Protein AF-A0A8J6B3D9-F1 (afdb_monomer)

Mean predicted aligned error: 9.99 Å

Secondary structure (DSSP, 8-state):
--HHHHHHHHHHS-----SEEEEETTEEEEEETTEEEEEEE-SSSTT--SS-SEEEEEE---TB-HHHHHHHHHS-TTTGGGG-SEEEEETTEEEEEETTEEEE-GGGHHHH----GGGTTS-EEPP--TT---SEEEE-TTS-EEEEETTEEEEEE--TTSTT-BSS---EEEEEE-SS--SEEEE-SSEEEEEETTEEEEEEE--HHHHHHTSSTT--TT-EEEEEEE---SS-EEEEEEESEEEEEESSEEEEEETTEEEEEE----B-----BTTBEEEEETTEEEEEEEEETTEEEEEEEPPPS---PPEEEEEPPPPP-

Structure (mmCIF, N/CA/C/O backbone):
data_AF-A0A8J6B3D9-F1
#
_entry.id   AF-A0A8J6B3D9-F1
#
loop_
_atom_site.group_PDB
_atom_site.id
_atom_site.type_symbol
_atom_site.label_atom_id
_atom_site.label_alt_id
_atom_site.label_comp_id
_atom_site.label_asym_id
_atom_site.label_entity_id
_atom_site.label_seq_id
_atom_site.pdbx_PDB_ins_code
_atom_site.Cartn_x
_atom_site.Cartn_y
_atom_site.Cartn_z
_atom_site.occupancy
_atom_site.B_iso_or_equiv
_atom_site.auth_seq_id
_atom_site.auth_comp_id
_atom_site.auth_asym_id
_atom_site.auth_atom_id
_atom_site.pdbx_PDB_model_num
ATOM 1 N N . MET A 1 1 ? 7.764 27.901 -1.340 1.00 32.97 1 MET A N 1
ATOM 2 C CA . MET A 1 1 ? 8.319 28.504 -2.576 1.00 32.97 1 MET A CA 1
ATOM 3 C C . MET A 1 1 ? 8.620 27.419 -3.630 1.00 32.97 1 MET A C 1
ATOM 5 O O . MET A 1 1 ? 9.622 27.518 -4.316 1.00 32.97 1 MET A O 1
ATOM 9 N N . LEU A 1 2 ? 7.773 26.380 -3.748 1.00 37.41 2 LEU A N 1
ATOM 10 C CA . LEU A 1 2 ? 7.982 25.201 -4.620 1.00 37.41 2 LEU A CA 1
ATOM 11 C C . LEU A 1 2 ? 6.819 24.960 -5.611 1.00 37.41 2 LEU A C 1
ATOM 13 O O . LEU A 1 2 ? 6.843 23.996 -6.364 1.00 37.41 2 LEU A O 1
ATOM 17 N N . ASP A 1 3 ? 5.804 25.826 -5.623 1.00 45.41 3 ASP A N 1
ATOM 18 C CA . ASP A 1 3 ? 4.505 25.524 -6.246 1.00 45.41 3 ASP A CA 1
ATOM 19 C C . ASP A 1 3 ? 4.406 25.991 -7.716 1.00 45.41 3 ASP A C 1
ATOM 21 O O . ASP A 1 3 ? 3.855 25.322 -8.589 1.00 45.41 3 ASP A O 1
ATOM 25 N N . THR A 1 4 ? 5.039 27.120 -8.053 1.00 39.62 4 THR A N 1
ATOM 26 C CA . THR A 1 4 ? 4.962 27.694 -9.408 1.00 39.62 4 THR A CA 1
ATOM 27 C C . THR A 1 4 ? 5.812 26.953 -10.443 1.00 39.62 4 THR A C 1
ATOM 29 O O . THR A 1 4 ? 5.443 26.917 -11.617 1.00 39.62 4 THR A O 1
ATOM 32 N N . ASP A 1 5 ? 6.918 26.329 -10.029 1.00 47.47 5 ASP A N 1
ATOM 33 C CA . ASP A 1 5 ? 7.797 25.588 -10.945 1.00 47.47 5 ASP A CA 1
ATOM 34 C C . ASP A 1 5 ? 7.251 24.190 -11.277 1.00 47.47 5 ASP A C 1
ATOM 36 O O . ASP A 1 5 ? 7.417 23.719 -12.404 1.00 47.47 5 ASP A O 1
ATOM 40 N N . TYR A 1 6 ? 6.505 23.566 -10.358 1.00 46.16 6 TYR A N 1
ATOM 41 C CA . TYR A 1 6 ? 5.870 22.260 -10.566 1.00 46.16 6 TYR A CA 1
ATOM 42 C C . TYR A 1 6 ? 4.775 22.316 -11.646 1.00 46.16 6 TYR A C 1
ATOM 44 O O . TYR A 1 6 ? 4.785 21.539 -12.607 1.00 46.16 6 TYR A O 1
ATOM 52 N N . HIS A 1 7 ? 3.883 23.311 -11.572 1.00 44.78 7 HIS A N 1
ATOM 53 C CA . HIS A 1 7 ? 2.878 23.551 -12.612 1.00 44.78 7 HIS A CA 1
ATOM 54 C C . HIS A 1 7 ? 3.500 23.976 -13.955 1.00 44.78 7 HIS A C 1
ATOM 56 O O . HIS A 1 7 ? 3.022 23.582 -15.026 1.00 44.78 7 HIS A O 1
ATOM 62 N N . ALA A 1 8 ? 4.597 24.739 -13.932 1.00 46.28 8 ALA A N 1
ATOM 63 C CA . ALA A 1 8 ? 5.304 25.131 -15.148 1.00 46.28 8 ALA A CA 1
ATOM 64 C C . ALA A 1 8 ? 5.990 23.939 -15.846 1.00 46.28 8 ALA A C 1
ATOM 66 O O . ALA A 1 8 ? 5.981 23.882 -17.080 1.00 46.28 8 ALA A O 1
ATOM 67 N N . ALA A 1 9 ? 6.527 22.971 -15.095 1.00 50.12 9 ALA A N 1
A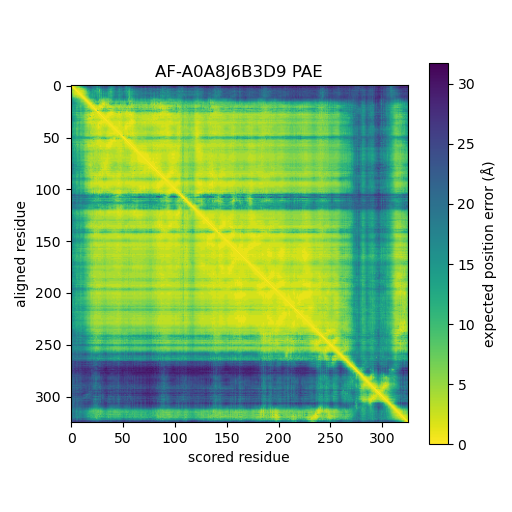TOM 68 C CA . ALA A 1 9 ? 7.141 21.757 -15.640 1.00 50.12 9 ALA A CA 1
ATOM 69 C C . ALA A 1 9 ? 6.126 20.880 -16.399 1.00 50.12 9 ALA A C 1
ATOM 71 O O . ALA A 1 9 ? 6.393 20.467 -17.531 1.00 50.12 9 ALA A O 1
ATOM 72 N N . LEU A 1 10 ? 4.921 20.697 -15.843 1.00 45.78 10 LEU A N 1
ATOM 73 C CA . LEU A 1 10 ? 3.815 19.990 -16.510 1.00 45.78 10 LEU A CA 1
ATOM 74 C C . LEU A 1 10 ? 3.375 20.672 -17.815 1.00 45.78 10 LEU A C 1
ATOM 76 O O . LEU A 1 10 ? 2.979 20.001 -18.766 1.00 45.78 10 LEU A O 1
ATOM 80 N N . THR A 1 11 ? 3.466 22.002 -17.878 1.00 47.28 11 THR A N 1
ATOM 81 C CA . THR A 1 11 ? 2.988 22.785 -19.029 1.00 47.28 11 THR A CA 1
ATOM 82 C C . THR A 1 11 ? 4.037 22.901 -20.149 1.00 47.28 11 THR A C 1
ATOM 84 O O . THR A 1 11 ? 3.683 23.071 -21.317 1.00 47.28 11 THR A O 1
ATOM 87 N N . ARG A 1 12 ? 5.338 22.818 -19.828 1.00 47.97 12 ARG A N 1
ATOM 88 C CA . ARG A 1 12 ? 6.439 22.994 -20.800 1.00 47.97 12 ARG A CA 1
ATOM 89 C C . ARG A 1 12 ? 6.871 21.702 -21.490 1.00 47.97 12 ARG A C 1
ATOM 91 O O . ARG A 1 12 ? 7.327 21.756 -22.634 1.00 47.97 12 ARG A O 1
ATOM 98 N N . ALA A 1 13 ? 6.711 20.549 -20.848 1.00 52.59 13 ALA A N 1
ATOM 99 C CA . ALA A 1 13 ? 6.989 19.275 -21.491 1.00 52.59 13 ALA A CA 1
ATOM 100 C C . ALA A 1 13 ? 5.836 18.912 -22.439 1.00 52.59 13 ALA A C 1
ATOM 102 O O . ALA A 1 13 ? 4.704 18.702 -22.011 1.00 52.59 13 ALA A O 1
ATOM 103 N N . ARG A 1 14 ? 6.113 18.799 -23.746 1.00 59.47 14 ARG A N 1
ATOM 104 C CA . ARG A 1 14 ? 5.198 18.159 -24.711 1.00 59.47 14 ARG A CA 1
ATOM 105 C C . ARG A 1 14 ? 5.121 16.659 -24.413 1.00 59.47 14 ARG A C 1
ATOM 107 O O . ARG A 1 14 ? 5.679 15.844 -25.147 1.00 59.47 14 ARG A O 1
ATOM 114 N N . MET A 1 15 ? 4.472 16.302 -23.313 1.00 57.47 15 MET A N 1
ATOM 115 C CA . MET A 1 15 ? 4.265 14.917 -22.927 1.00 57.47 15 MET A CA 1
ATOM 116 C C . MET A 1 15 ? 3.398 14.213 -23.977 1.00 57.47 15 MET A C 1
ATOM 118 O O . MET A 1 15 ? 2.458 14.810 -24.519 1.00 57.47 15 MET A O 1
ATOM 122 N N . PRO A 1 16 ? 3.668 12.931 -24.272 1.00 61.81 16 PRO A N 1
ATOM 123 C CA . PRO A 1 16 ? 2.676 12.092 -24.921 1.00 61.81 16 PRO A CA 1
ATOM 124 C C . PRO A 1 16 ? 1.394 12.109 -24.085 1.00 61.81 16 PRO A C 1
ATOM 126 O O . PRO A 1 16 ? 1.454 12.135 -22.859 1.00 61.81 16 PRO A O 1
ATOM 129 N N . ARG A 1 17 ? 0.230 12.068 -24.738 1.00 74.69 17 ARG A N 1
ATOM 130 C CA . ARG A 1 17 ? -1.059 11.989 -24.043 1.00 74.69 17 ARG A CA 1
ATOM 131 C C . ARG A 1 17 ? -1.049 10.783 -23.090 1.00 74.69 17 ARG A C 1
ATOM 133 O O . ARG A 1 17 ? -0.954 9.645 -23.558 1.00 74.69 17 ARG A O 1
ATOM 140 N N . ALA A 1 18 ? -1.083 11.051 -21.786 1.00 68.75 18 ALA A N 1
ATOM 141 C CA . ALA A 1 18 ? -1.095 10.023 -20.753 1.00 68.75 18 ALA A CA 1
ATOM 142 C C . ALA A 1 18 ? -2.435 9.280 -20.758 1.00 68.75 18 ALA A C 1
ATOM 144 O O . ALA A 1 18 ? -3.484 9.873 -21.018 1.00 68.75 18 ALA A O 1
ATOM 145 N N . LEU A 1 19 ? -2.366 7.975 -20.516 1.00 73.00 19 LEU A N 1
ATOM 146 C CA . LEU A 1 19 ? -3.516 7.118 -20.250 1.00 73.00 19 LEU A CA 1
ATOM 147 C C . LEU A 1 19 ? -3.867 7.198 -18.762 1.00 73.00 19 LEU A C 1
ATOM 149 O O . LEU A 1 19 ? -5.022 7.415 -18.421 1.00 73.00 19 LEU A O 1
ATOM 153 N N . GLU A 1 20 ? -2.847 7.084 -17.911 1.00 78.06 20 GLU A N 1
ATOM 154 C CA . GLU A 1 20 ? -2.930 7.084 -16.447 1.00 78.06 20 GLU A CA 1
ATOM 155 C C . GLU A 1 20 ? -1.739 7.874 -15.887 1.00 78.06 20 GLU A C 1
ATOM 157 O O . GLU A 1 20 ? -0.662 7.892 -16.498 1.00 78.06 20 GLU A O 1
ATOM 162 N N . VAL A 1 21 ? -1.934 8.538 -14.746 1.00 71.31 21 VAL A N 1
ATOM 163 C CA . VAL A 1 21 ? -0.887 9.263 -14.014 1.00 71.31 21 VAL A CA 1
ATOM 164 C C . VAL A 1 21 ? -0.972 8.870 -12.547 1.00 71.31 21 VAL A C 1
ATOM 166 O O . VAL A 1 21 ? -2.040 8.952 -11.948 1.00 71.31 21 VAL A O 1
ATOM 169 N N . TYR A 1 22 ? 0.165 8.477 -11.991 1.00 79.81 22 TYR A N 1
ATOM 170 C CA . TYR A 1 22 ? 0.348 8.097 -10.599 1.00 79.81 22 TYR A CA 1
ATOM 171 C C . TYR A 1 22 ? 1.211 9.152 -9.930 1.00 79.81 22 TYR A C 1
ATOM 173 O O . TYR A 1 22 ? 2.191 9.599 -10.530 1.00 79.81 22 TYR A O 1
ATOM 181 N N . SER A 1 23 ? 0.855 9.555 -8.715 1.00 74.94 23 SER A N 1
ATOM 182 C CA . SER A 1 23 ? 1.560 10.595 -7.971 1.00 74.94 23 SER A CA 1
ATOM 183 C C . SER A 1 23 ? 1.775 10.169 -6.534 1.00 74.94 23 SER A C 1
ATOM 185 O O . SER A 1 23 ? 0.825 9.762 -5.875 1.00 74.94 23 SER A O 1
ATOM 187 N N . ALA A 1 24 ? 2.985 10.370 -6.042 1.00 76.12 24 ALA A N 1
ATOM 188 C CA . ALA A 1 24 ? 3.327 10.251 -4.641 1.00 76.12 24 ALA A CA 1
ATOM 189 C C . ALA A 1 24 ? 4.344 11.344 -4.360 1.00 76.12 24 ALA A C 1
ATOM 191 O O . ALA A 1 24 ? 5.377 11.431 -5.029 1.00 76.12 24 ALA A O 1
ATOM 192 N N . TRP A 1 25 ? 4.030 12.222 -3.409 1.00 77.12 25 TRP A N 1
ATOM 193 C CA . TRP A 1 25 ? 4.879 13.373 -3.112 1.00 77.12 25 TRP A CA 1
ATOM 194 C C . TRP A 1 25 ? 5.174 14.211 -4.376 1.00 77.12 25 TRP A C 1
ATOM 196 O O . TRP A 1 25 ? 4.268 14.554 -5.135 1.00 77.12 25 TRP A O 1
ATOM 206 N N . PHE A 1 26 ? 6.437 14.568 -4.604 1.00 79.25 26 PHE A N 1
ATOM 207 C CA . PHE A 1 26 ? 6.892 15.362 -5.738 1.00 79.25 26 PHE A CA 1
ATOM 208 C C . PHE A 1 26 ? 7.220 14.499 -6.956 1.00 79.25 26 PHE A C 1
ATOM 210 O O . PHE A 1 26 ? 7.890 14.997 -7.855 1.00 79.25 26 PHE A O 1
ATOM 217 N N . THR A 1 27 ? 6.784 13.239 -6.984 1.00 84.19 27 THR A N 1
ATOM 218 C CA . THR A 1 27 ? 7.130 12.240 -7.997 1.00 84.19 27 THR A CA 1
ATOM 219 C C . THR A 1 27 ? 5.884 11.813 -8.754 1.00 84.19 27 THR A C 1
ATOM 221 O O . THR A 1 27 ? 4.805 11.646 -8.182 1.00 84.19 27 THR A O 1
ATOM 224 N N . LEU A 1 28 ? 6.025 11.667 -10.066 1.00 85.81 28 LEU A N 1
ATOM 225 C CA . LEU A 1 28 ? 4.941 11.327 -10.972 1.00 85.81 28 LEU A CA 1
ATOM 226 C C . LEU A 1 28 ? 5.396 10.249 -11.953 1.00 85.81 28 LEU A C 1
ATOM 228 O O . LEU A 1 28 ? 6.494 10.330 -12.506 1.00 85.81 28 LEU A O 1
ATOM 232 N N . ILE A 1 29 ? 4.523 9.275 -12.213 1.00 87.31 29 ILE A N 1
ATOM 233 C CA . ILE A 1 29 ? 4.685 8.300 -13.292 1.00 87.31 29 ILE A CA 1
ATOM 234 C C . ILE A 1 29 ? 3.466 8.367 -14.207 1.00 87.31 29 ILE A C 1
ATOM 236 O O . ILE A 1 29 ? 2.333 8.182 -13.775 1.00 87.31 29 ILE A O 1
ATOM 240 N N . ALA A 1 30 ? 3.689 8.600 -15.496 1.00 86.00 30 ALA A N 1
ATOM 241 C CA . ALA A 1 30 ? 2.665 8.538 -16.525 1.00 86.00 30 ALA A CA 1
ATOM 242 C C . ALA A 1 30 ? 2.806 7.264 -17.344 1.00 86.00 30 ALA A C 1
ATOM 244 O O . ALA A 1 30 ? 3.857 6.973 -17.928 1.00 86.00 30 ALA A O 1
ATOM 245 N N . ARG A 1 31 ? 1.685 6.567 -17.498 1.00 87.88 31 ARG A N 1
ATOM 246 C CA . ARG A 1 31 ? 1.540 5.494 -18.468 1.00 87.88 31 ARG A CA 1
ATOM 247 C C . ARG A 1 31 ? 1.073 6.074 -19.790 1.00 87.88 31 ARG A C 1
ATOM 249 O O . ARG A 1 31 ? 0.017 6.690 -19.884 1.00 87.88 31 ARG A O 1
ATOM 256 N N . THR A 1 32 ? 1.854 5.870 -20.842 1.00 88.38 32 THR A N 1
ATOM 257 C CA . THR A 1 32 ? 1.543 6.340 -22.200 1.00 88.38 32 THR A CA 1
ATOM 258 C C . THR A 1 32 ? 1.587 5.164 -23.168 1.00 88.38 32 THR A C 1
ATOM 260 O O . THR A 1 32 ? 2.275 4.183 -22.880 1.00 88.38 32 THR A O 1
ATOM 263 N N . PRO A 1 33 ? 0.989 5.254 -24.372 1.00 87.00 33 PRO A N 1
ATOM 264 C CA . PRO A 1 33 ? 1.113 4.191 -25.371 1.00 87.00 33 PRO A CA 1
ATOM 265 C C . PRO A 1 33 ? 2.568 3.794 -25.677 1.00 87.00 33 PRO A C 1
ATOM 267 O O . PRO A 1 33 ? 2.828 2.634 -25.986 1.00 87.00 33 PRO A O 1
ATOM 270 N N . LYS A 1 34 ? 3.509 4.743 -25.528 1.00 87.12 34 LYS A N 1
ATOM 271 C CA . LYS A 1 34 ? 4.952 4.588 -25.785 1.00 87.12 34 LYS A CA 1
ATOM 272 C C . LYS A 1 34 ? 5.756 4.024 -24.603 1.00 87.12 34 LYS A C 1
ATOM 274 O O . LYS A 1 34 ? 6.965 3.810 -24.745 1.00 87.12 34 LYS A O 1
ATOM 279 N N . GLY A 1 35 ? 5.106 3.767 -23.469 1.00 90.00 35 GLY A N 1
ATOM 280 C CA . GLY A 1 35 ? 5.706 3.230 -22.247 1.00 90.00 35 GLY A CA 1
ATOM 281 C C . GLY A 1 35 ? 5.483 4.132 -21.034 1.00 90.00 35 GLY A C 1
ATOM 282 O O . GLY A 1 35 ? 4.651 5.046 -21.071 1.00 90.00 35 GLY A O 1
ATOM 283 N N . LEU A 1 36 ? 6.241 3.860 -19.974 1.00 92.19 36 LEU A N 1
ATOM 284 C CA . LEU A 1 36 ? 6.229 4.632 -18.736 1.00 92.19 36 LEU A CA 1
ATOM 285 C C . LEU A 1 36 ? 7.179 5.828 -18.798 1.00 92.19 36 LEU A C 1
ATOM 287 O O . LEU A 1 36 ? 8.282 5.740 -19.344 1.00 92.19 36 LEU A O 1
ATOM 291 N N . TRP A 1 37 ? 6.746 6.931 -18.206 1.00 91.62 37 TRP A N 1
ATOM 292 C CA . TRP A 1 37 ? 7.516 8.160 -18.057 1.00 91.62 37 TRP A CA 1
ATOM 293 C C . TRP A 1 37 ? 7.484 8.579 -16.599 1.00 91.62 37 TRP A C 1
ATOM 295 O O . TRP A 1 37 ? 6.401 8.651 -16.036 1.00 91.62 37 TRP A O 1
ATOM 305 N N . GLY A 1 38 ? 8.642 8.852 -16.012 1.00 91.12 38 GLY A N 1
ATOM 306 C CA . GLY A 1 38 ? 8.776 9.372 -14.657 1.00 91.12 38 GLY A CA 1
ATOM 307 C C . GLY A 1 38 ? 9.277 10.810 -14.669 1.00 91.12 38 GLY A C 1
ATOM 308 O O . GLY A 1 38 ? 10.017 11.201 -15.576 1.00 91.12 38 GLY A O 1
ATOM 309 N N . TRP A 1 39 ? 8.868 11.599 -13.683 1.00 91.00 39 TRP A N 1
ATOM 310 C CA . TRP A 1 39 ? 9.437 12.917 -13.407 1.00 91.00 39 TRP A CA 1
ATOM 311 C C . TRP A 1 39 ? 9.233 13.315 -11.955 1.00 91.00 39 TRP A C 1
ATOM 313 O O . TRP A 1 39 ? 8.425 12.719 -11.242 1.00 91.00 39 TRP A O 1
ATOM 323 N N . GLY A 1 40 ? 9.942 14.362 -11.545 1.00 89.94 40 GLY A N 1
ATOM 324 C CA . GLY A 1 40 ? 9.861 14.886 -10.194 1.00 89.94 40 GLY A CA 1
ATOM 325 C C . GLY A 1 40 ? 11.005 14.409 -9.311 1.00 89.94 40 GLY A C 1
ATOM 326 O O . GLY A 1 40 ? 12.108 14.184 -9.808 1.00 89.94 40 GLY A O 1
ATOM 327 N N . ALA A 1 41 ? 10.767 14.308 -8.007 1.00 87.69 41 ALA A N 1
ATOM 328 C CA . ALA A 1 41 ? 11.784 13.855 -7.066 1.00 87.69 41 ALA A CA 1
ATOM 329 C C . ALA A 1 41 ? 12.189 12.391 -7.336 1.00 87.69 41 ALA A C 1
ATOM 331 O O . ALA A 1 41 ? 11.359 11.528 -7.614 1.00 87.69 41 ALA A O 1
ATOM 332 N N . CYS A 1 42 ? 13.493 12.142 -7.306 1.00 89.44 42 CYS A N 1
ATOM 333 C CA . CYS A 1 42 ? 14.124 10.833 -7.422 1.00 89.44 42 CYS A CA 1
ATOM 334 C C . CYS A 1 42 ? 15.297 10.764 -6.435 1.00 89.44 42 CYS A C 1
ATOM 336 O O . CYS A 1 42 ? 16.429 10.458 -6.807 1.00 89.44 42 CYS A O 1
ATOM 338 N N . TYR A 1 43 ? 15.079 11.194 -5.191 1.00 85.12 43 TYR A N 1
ATOM 339 C CA . TYR A 1 43 ? 16.173 11.332 -4.223 1.00 85.12 43 TYR A CA 1
ATOM 340 C C . TYR A 1 43 ? 16.686 9.986 -3.734 1.00 85.12 43 TYR A C 1
ATOM 342 O O . TYR A 1 43 ? 17.887 9.850 -3.504 1.00 85.12 43 TYR A O 1
ATOM 350 N N . ASN A 1 44 ? 15.791 9.006 -3.626 1.00 82.56 44 ASN A N 1
ATOM 351 C CA . ASN A 1 44 ? 16.134 7.670 -3.173 1.00 82.56 44 ASN A CA 1
ATOM 352 C C . ASN A 1 44 ? 16.307 6.713 -4.353 1.00 82.56 44 ASN A C 1
ATOM 354 O O . ASN A 1 44 ? 17.024 5.732 -4.224 1.00 82.56 44 ASN A O 1
ATOM 358 N N . GLY A 1 45 ? 15.783 7.047 -5.534 1.00 86.81 45 GLY A N 1
ATOM 359 C CA . GLY A 1 45 ? 15.807 6.200 -6.732 1.00 86.81 45 GLY A CA 1
ATOM 360 C C . GLY A 1 45 ? 14.448 5.552 -7.010 1.00 86.81 45 GLY A C 1
ATOM 361 O O . GLY A 1 45 ? 14.361 4.532 -7.691 1.00 86.81 45 GLY A O 1
ATOM 362 N N . GLU A 1 46 ? 13.379 6.151 -6.490 1.00 86.94 46 GLU A N 1
ATOM 363 C CA . GLU A 1 46 ? 11.979 5.783 -6.682 1.00 86.94 46 GLU A CA 1
ATOM 364 C C . GLU A 1 46 ? 11.573 5.732 -8.166 1.00 86.94 46 GLU A C 1
ATOM 366 O O . GLU A 1 46 ? 10.699 4.954 -8.535 1.00 86.94 46 GLU A O 1
ATOM 371 N N . LEU A 1 47 ? 12.243 6.485 -9.045 1.00 90.06 47 LEU A N 1
ATOM 372 C CA . LEU A 1 47 ? 12.035 6.429 -10.498 1.00 90.06 47 LEU A CA 1
ATOM 373 C C . LEU A 1 47 ? 13.026 5.509 -11.236 1.00 90.06 47 LEU A C 1
ATOM 375 O O . LEU A 1 47 ? 12.993 5.438 -12.464 1.00 90.06 47 LEU A O 1
ATOM 379 N N . GLY A 1 48 ? 13.924 4.818 -10.528 1.00 87.81 48 GLY A N 1
ATOM 380 C CA . GLY A 1 48 ? 14.895 3.902 -11.134 1.00 87.81 48 GLY A CA 1
ATOM 381 C C . GLY A 1 48 ? 15.945 4.580 -12.025 1.00 87.81 48 GLY A C 1
ATOM 382 O O . GLY A 1 48 ? 16.471 3.947 -12.945 1.00 87.81 48 GLY A O 1
ATOM 383 N N . PHE A 1 49 ? 16.225 5.868 -11.801 1.00 86.56 49 PHE A N 1
ATOM 384 C CA . PHE A 1 49 ? 17.282 6.608 -12.491 1.00 86.56 49 PHE A CA 1
ATOM 385 C C . PHE A 1 49 ? 18.580 6.600 -11.677 1.00 86.56 49 PHE A C 1
ATOM 387 O O . PHE A 1 49 ? 18.558 6.819 -10.473 1.00 86.56 49 PHE A O 1
ATOM 394 N N . GLN A 1 50 ? 19.733 6.454 -12.343 1.00 80.25 50 GLN A N 1
ATOM 395 C CA . GLN A 1 50 ? 21.055 6.452 -11.685 1.00 80.25 50 GLN A CA 1
ATOM 396 C C . GLN A 1 50 ? 21.420 7.775 -10.984 1.00 80.25 50 GLN A C 1
ATOM 398 O O . GLN A 1 50 ? 22.389 7.822 -10.231 1.00 80.25 50 GLN A O 1
ATOM 403 N N . SER A 1 51 ? 20.696 8.861 -11.256 1.00 78.56 51 SER A N 1
ATOM 404 C CA . SER A 1 51 ? 20.925 10.176 -10.658 1.00 78.56 51 SER A CA 1
ATOM 405 C C . SER A 1 51 ? 19.936 10.454 -9.531 1.00 78.56 51 SER A C 1
ATOM 407 O O . SER A 1 51 ? 18.731 10.307 -9.735 1.00 78.56 51 SER A O 1
ATOM 409 N N . SER A 1 52 ? 20.430 10.964 -8.402 1.00 82.19 52 SER A N 1
ATOM 410 C CA . SER A 1 52 ? 19.582 11.540 -7.359 1.00 82.19 52 SER A CA 1
ATOM 411 C C . SER A 1 52 ? 19.186 12.984 -7.692 1.00 82.19 52 SER A C 1
ATOM 413 O O . SER A 1 52 ? 19.961 13.735 -8.290 1.00 82.19 52 SER A O 1
ATOM 415 N N . GLY A 1 53 ? 17.974 13.391 -7.307 1.00 87.38 53 GLY A N 1
ATOM 416 C CA . GLY A 1 53 ? 17.488 14.768 -7.468 1.00 87.38 53 GLY A CA 1
ATOM 417 C C . GLY A 1 53 ? 16.155 14.876 -8.203 1.00 87.38 53 GLY A C 1
ATOM 418 O O . GLY A 1 53 ? 15.395 13.917 -8.262 1.00 87.38 53 GLY A O 1
ATOM 419 N N . PHE A 1 54 ? 15.861 16.061 -8.744 1.00 89.19 54 PHE A N 1
ATOM 420 C CA . PHE A 1 54 ? 14.690 16.268 -9.596 1.00 89.19 54 PHE A CA 1
ATOM 421 C C . PHE A 1 54 ? 14.990 15.841 -11.030 1.00 89.19 54 PHE A C 1
ATOM 423 O O . PHE A 1 54 ? 15.996 16.255 -11.607 1.00 89.19 54 PHE A O 1
ATOM 430 N N . VAL A 1 55 ? 14.094 15.048 -11.607 1.00 89.50 55 VAL A N 1
ATOM 431 C CA . VAL A 1 55 ? 14.224 14.516 -12.960 1.00 89.50 55 VAL A CA 1
ATOM 432 C C . VAL A 1 55 ? 13.131 15.108 -13.837 1.00 89.50 55 VAL A C 1
ATOM 434 O O . VAL A 1 55 ? 11.947 15.069 -13.495 1.00 89.50 55 VAL A O 1
ATOM 437 N N . ASP A 1 56 ? 13.530 15.666 -14.978 1.00 89.50 56 ASP A N 1
ATOM 438 C CA . ASP A 1 56 ? 12.597 16.067 -16.028 1.00 89.50 56 ASP A CA 1
ATOM 439 C C . ASP A 1 56 ? 11.847 14.843 -16.582 1.00 89.50 56 ASP A C 1
ATOM 441 O O . ASP A 1 56 ? 12.338 13.720 -16.461 1.00 89.50 56 ASP A O 1
ATOM 445 N N . PRO A 1 57 ? 10.694 15.024 -17.250 1.00 90.81 57 PRO A N 1
ATOM 446 C CA . PRO A 1 57 ? 9.967 13.946 -17.918 1.00 90.81 57 PRO A CA 1
ATOM 447 C C . PRO A 1 57 ? 10.856 13.042 -18.765 1.00 90.81 57 PRO A C 1
ATOM 449 O O . PRO A 1 57 ? 11.241 13.370 -19.889 1.00 90.81 57 PRO A O 1
ATOM 452 N N . THR A 1 58 ? 11.140 11.868 -18.211 1.00 92.31 58 THR A N 1
ATOM 453 C CA . THR A 1 58 ? 12.104 10.916 -18.746 1.00 92.31 58 THR A CA 1
ATOM 454 C C . THR A 1 58 ? 11.457 9.548 -18.811 1.00 92.31 58 THR A C 1
ATOM 456 O O . THR A 1 58 ? 10.727 9.119 -17.919 1.00 92.31 58 THR A O 1
ATOM 459 N N . ARG A 1 59 ? 11.699 8.845 -19.911 1.00 92.06 59 ARG A N 1
ATOM 460 C CA . ARG A 1 59 ? 11.185 7.494 -20.091 1.00 92.06 59 ARG A CA 1
ATOM 461 C C . ARG A 1 59 ? 11.855 6.547 -19.094 1.00 92.06 59 ARG A C 1
ATOM 463 O O . ARG A 1 59 ? 13.082 6.489 -19.049 1.00 92.06 59 ARG A O 1
ATOM 470 N N . LEU A 1 60 ? 11.054 5.777 -18.361 1.00 91.19 60 LEU A N 1
ATOM 471 C CA . LEU A 1 60 ? 11.573 4.737 -17.474 1.00 91.19 60 LEU A CA 1
ATOM 472 C C . LEU A 1 60 ? 12.170 3.597 -18.304 1.00 91.19 60 LEU A C 1
ATOM 474 O O . LEU A 1 60 ? 11.619 3.217 -19.341 1.00 91.19 60 LEU A O 1
ATOM 478 N N . THR A 1 61 ? 13.295 3.058 -17.843 1.00 89.69 61 THR A N 1
ATOM 479 C CA . THR A 1 61 ? 13.972 1.908 -18.458 1.00 89.69 61 THR A CA 1
ATOM 480 C C . THR A 1 61 ? 14.331 0.888 -17.384 1.00 89.69 61 THR A C 1
ATOM 482 O O . THR A 1 61 ? 14.445 1.242 -16.213 1.00 89.69 61 THR A O 1
ATOM 485 N N . PHE A 1 62 ? 14.512 -0.374 -17.781 1.00 89.75 62 PHE A N 1
ATOM 486 C CA . PHE A 1 62 ? 14.671 -1.498 -16.850 1.00 89.75 62 PHE A CA 1
ATOM 487 C C . PHE A 1 62 ? 15.983 -2.270 -17.074 1.00 89.75 62 PHE A C 1
ATOM 489 O O . PHE A 1 62 ? 15.953 -3.482 -17.296 1.00 89.75 62 PHE A O 1
ATOM 496 N N . PRO A 1 63 ? 17.152 -1.602 -17.061 1.00 84.62 63 PRO A N 1
ATOM 497 C CA . PRO A 1 63 ? 18.419 -2.231 -17.439 1.00 84.62 63 PRO A CA 1
ATOM 498 C C . PRO A 1 63 ? 18.834 -3.379 -16.506 1.00 84.62 63 PRO A C 1
ATOM 500 O O . PRO A 1 63 ? 19.460 -4.329 -16.965 1.00 84.62 63 PRO A O 1
ATOM 503 N N . ALA A 1 64 ? 18.448 -3.331 -15.226 1.00 83.94 64 ALA A N 1
ATOM 504 C CA . ALA A 1 64 ? 18.719 -4.390 -14.251 1.00 83.94 64 ALA A CA 1
ATOM 505 C C . ALA A 1 64 ? 17.627 -5.483 -14.206 1.00 83.94 64 ALA A C 1
ATOM 507 O O . ALA A 1 64 ? 17.670 -6.372 -13.359 1.00 83.94 64 ALA A O 1
ATOM 508 N N . CYS A 1 65 ? 16.659 -5.458 -15.133 1.00 88.31 65 CYS A N 1
ATOM 509 C CA . CYS A 1 65 ? 15.581 -6.447 -15.227 1.00 88.31 65 CYS A CA 1
ATOM 510 C C . CYS A 1 65 ? 15.496 -7.030 -16.651 1.00 88.31 65 CYS A C 1
ATOM 512 O O . CYS A 1 65 ? 14.615 -6.638 -17.422 1.00 88.31 65 CYS A O 1
ATOM 514 N N . PRO A 1 66 ? 16.371 -7.987 -17.025 1.00 91.12 66 PRO A N 1
ATOM 515 C CA . PRO A 1 66 ? 16.485 -8.473 -18.404 1.00 91.12 66 PRO A CA 1
ATOM 516 C C . PRO A 1 66 ? 15.165 -8.965 -19.003 1.00 91.12 66 PRO A C 1
ATOM 518 O O . PRO A 1 66 ? 14.829 -8.601 -20.123 1.00 91.12 66 PRO A O 1
ATOM 521 N N . LYS A 1 67 ? 14.358 -9.706 -18.230 1.00 92.00 67 LYS A N 1
ATOM 522 C CA . LYS A 1 67 ? 13.049 -10.204 -18.688 1.00 92.00 67 LYS A CA 1
ATOM 523 C C . LYS A 1 67 ? 12.063 -9.078 -19.008 1.00 92.00 67 LYS A C 1
ATOM 525 O O . LYS A 1 67 ? 11.293 -9.189 -19.956 1.00 92.00 67 LYS A O 1
ATOM 530 N N . VAL A 1 68 ? 12.085 -7.993 -18.231 1.00 91.19 68 VAL A N 1
ATOM 531 C CA . VAL A 1 68 ? 11.230 -6.821 -18.474 1.00 91.19 68 VAL A CA 1
ATOM 532 C C . VAL A 1 68 ? 11.726 -6.054 -19.695 1.00 91.19 68 VAL A C 1
ATOM 534 O O . VAL A 1 68 ? 10.920 -5.672 -20.537 1.00 91.19 68 VAL A O 1
ATOM 537 N N . ALA A 1 69 ? 13.043 -5.899 -19.851 1.00 90.25 69 ALA A N 1
ATOM 538 C CA . ALA A 1 69 ? 13.629 -5.288 -21.041 1.00 90.25 69 ALA A CA 1
ATOM 539 C C . ALA A 1 69 ? 13.325 -6.091 -22.324 1.00 90.25 69 ALA A C 1
ATOM 541 O O . ALA A 1 69 ? 12.984 -5.507 -23.354 1.00 90.25 69 ALA A O 1
ATOM 542 N N . GLU A 1 70 ? 13.388 -7.425 -22.265 1.00 93.44 70 GLU A N 1
ATOM 543 C CA . GLU A 1 70 ? 12.994 -8.325 -23.358 1.00 93.44 70 GLU A CA 1
ATOM 544 C C . GLU A 1 70 ? 11.506 -8.188 -23.699 1.00 93.44 70 GLU A C 1
ATOM 546 O O . GLU A 1 70 ? 11.153 -8.033 -24.873 1.00 93.44 70 GLU A O 1
ATOM 551 N N . LEU A 1 71 ? 10.632 -8.170 -22.684 1.00 92.81 71 LEU A N 1
ATOM 552 C CA . LEU A 1 71 ? 9.205 -7.908 -22.868 1.00 92.81 71 LEU A CA 1
ATOM 553 C C . LEU A 1 71 ? 8.986 -6.549 -23.548 1.00 92.81 71 LEU A C 1
ATOM 555 O O . LEU A 1 71 ? 8.271 -6.472 -24.548 1.00 92.81 71 LEU A O 1
ATOM 559 N N . GLU A 1 72 ? 9.645 -5.489 -23.075 1.00 91.62 72 GLU A N 1
ATOM 560 C CA . GLU A 1 72 ? 9.540 -4.148 -23.652 1.00 91.62 72 GLU A CA 1
ATOM 561 C C . GLU A 1 72 ? 9.979 -4.096 -25.123 1.00 91.62 72 GLU A C 1
ATOM 563 O O . GLU A 1 72 ? 9.394 -3.361 -25.927 1.00 91.62 72 GLU A O 1
ATOM 568 N N . ALA A 1 73 ? 11.033 -4.838 -25.469 1.00 92.31 73 ALA A N 1
ATOM 569 C CA . ALA A 1 73 ? 11.567 -4.922 -26.824 1.00 92.31 73 ALA A CA 1
ATOM 570 C C . ALA A 1 73 ? 10.659 -5.733 -27.760 1.00 92.31 73 ALA A C 1
ATOM 572 O O . ALA A 1 73 ? 10.598 -5.437 -28.954 1.00 92.31 73 ALA A O 1
ATOM 573 N N . SER A 1 74 ? 9.941 -6.725 -27.225 1.00 94.94 74 SER A N 1
ATOM 574 C CA . SER A 1 74 ? 8.994 -7.551 -27.985 1.00 94.94 74 SER A CA 1
ATOM 575 C C . SER A 1 74 ? 7.698 -6.816 -28.347 1.00 94.94 74 SER A C 1
ATOM 577 O O . SER A 1 74 ? 7.044 -7.158 -29.334 1.00 94.94 74 SER A O 1
ATOM 579 N N . LEU A 1 75 ? 7.328 -5.790 -27.571 1.00 92.00 75 LEU A N 1
ATOM 580 C CA . LEU A 1 75 ? 6.111 -5.016 -27.787 1.00 92.00 75 LEU A CA 1
ATOM 581 C C . LEU A 1 75 ? 6.326 -3.921 -28.844 1.00 92.00 75 LEU A C 1
ATOM 583 O O . LEU A 1 75 ? 7.304 -3.164 -28.779 1.00 92.00 75 LEU A O 1
ATOM 587 N N . PRO A 1 76 ? 5.386 -3.742 -29.791 1.00 92.75 76 PRO A N 1
ATOM 588 C CA . PRO A 1 76 ? 5.455 -2.620 -30.712 1.00 92.75 76 PRO A CA 1
ATOM 589 C C . PRO A 1 76 ? 5.323 -1.286 -29.953 1.00 92.75 76 PRO A C 1
ATOM 591 O O . PRO A 1 76 ? 4.700 -1.230 -28.888 1.00 92.75 76 PRO A O 1
ATOM 594 N N . PRO A 1 77 ? 5.840 -0.166 -30.498 1.00 88.56 77 PRO A N 1
ATOM 595 C CA . PRO A 1 77 ? 5.861 1.122 -29.801 1.00 88.56 77 PRO A CA 1
ATOM 596 C C . PRO A 1 77 ? 4.511 1.636 -29.285 1.00 88.56 77 PRO A C 1
ATOM 598 O O . PRO A 1 77 ? 4.511 2.472 -28.391 1.00 88.56 77 PRO A O 1
ATOM 601 N N . TRP A 1 78 ? 3.382 1.194 -29.847 1.00 87.69 78 TRP A N 1
ATOM 602 C CA . TRP A 1 78 ? 2.032 1.595 -29.428 1.00 87.69 78 TRP A CA 1
ATOM 603 C C . TRP A 1 78 ? 1.420 0.695 -28.340 1.00 87.69 78 TRP A C 1
ATOM 605 O O . TRP A 1 78 ? 0.387 1.051 -27.774 1.00 87.69 78 TRP A O 1
ATOM 615 N N . GLU A 1 79 ? 2.048 -0.436 -28.009 1.00 90.75 79 GLU A N 1
ATOM 616 C CA . GLU A 1 79 ? 1.580 -1.374 -26.976 1.00 90.75 79 GLU A CA 1
ATOM 617 C C . GLU A 1 79 ? 2.467 -1.402 -25.733 1.00 90.75 79 GLU A C 1
ATOM 619 O O . GLU A 1 79 ? 2.202 -2.163 -24.809 1.00 90.75 79 GLU A O 1
ATOM 624 N N . LYS A 1 80 ? 3.484 -0.542 -25.644 1.00 89.81 80 LYS A N 1
ATOM 625 C CA . LYS A 1 80 ? 4.423 -0.554 -24.512 1.00 89.81 80 LYS A CA 1
ATOM 626 C C . LYS A 1 80 ? 3.773 -0.258 -23.163 1.00 89.81 80 LYS A C 1
ATOM 628 O O . LYS A 1 80 ? 4.294 -0.672 -22.135 1.00 89.81 80 LYS A O 1
ATOM 633 N N . HIS A 1 81 ? 2.616 0.401 -23.155 1.00 86.19 81 HIS A N 1
ATOM 634 C CA . HIS A 1 81 ? 1.799 0.545 -21.949 1.00 86.19 81 HIS A CA 1
ATOM 635 C C . HIS A 1 81 ? 1.381 -0.806 -21.343 1.00 86.19 81 HIS A C 1
ATOM 637 O O . HIS A 1 81 ? 1.242 -0.889 -20.127 1.00 86.19 81 HIS A O 1
ATOM 643 N N . ARG A 1 82 ? 1.202 -1.863 -22.151 1.00 89.12 82 ARG A N 1
ATOM 644 C CA . ARG A 1 82 ? 0.771 -3.202 -21.701 1.00 89.12 82 ARG A CA 1
ATOM 645 C C . ARG A 1 82 ? 1.835 -3.968 -20.921 1.00 89.12 82 ARG A C 1
ATOM 647 O O . ARG A 1 82 ? 1.522 -4.987 -20.323 1.00 89.12 82 ARG A O 1
ATOM 654 N N . MET A 1 83 ? 3.076 -3.485 -20.923 1.00 92.25 83 MET A N 1
ATOM 655 C CA . MET A 1 83 ? 4.143 -4.052 -20.099 1.00 92.25 83 MET A CA 1
ATOM 656 C C . MET A 1 83 ? 3.849 -3.922 -18.602 1.00 92.25 83 MET A C 1
ATOM 658 O O . MET A 1 83 ? 4.373 -4.693 -17.814 1.00 92.25 83 MET A O 1
ATOM 662 N N . VAL A 1 84 ? 3.022 -2.950 -18.227 1.00 92.31 84 VAL A N 1
ATOM 663 C CA . VAL A 1 84 ? 2.613 -2.698 -16.848 1.00 92.31 84 VAL A CA 1
ATOM 664 C C . VAL A 1 84 ? 1.212 -3.249 -16.682 1.00 92.31 84 VAL A C 1
ATOM 666 O O . VAL A 1 84 ? 0.336 -2.889 -17.463 1.00 92.31 84 VAL A O 1
ATOM 669 N N . THR A 1 85 ? 0.980 -4.122 -15.718 1.00 92.69 85 THR A N 1
ATOM 670 C CA . THR A 1 85 ? -0.371 -4.595 -15.382 1.00 92.69 85 THR A CA 1
ATOM 671 C C . THR A 1 85 ? -0.922 -3.872 -14.168 1.00 92.69 85 THR A C 1
ATOM 673 O O . THR A 1 85 ? -2.121 -3.630 -14.123 1.00 92.69 85 THR A O 1
ATOM 676 N N . ASP A 1 86 ? -0.042 -3.466 -13.256 1.00 93.56 86 ASP A N 1
ATOM 677 C CA . ASP A 1 86 ? -0.370 -2.677 -12.077 1.00 93.56 86 ASP A CA 1
ATOM 678 C C . ASP A 1 86 ? 0.836 -1.828 -11.651 1.00 93.56 86 ASP A C 1
ATOM 680 O O . ASP A 1 86 ? 1.980 -2.131 -12.013 1.00 93.56 86 ASP A O 1
ATOM 684 N N . LEU A 1 87 ? 0.590 -0.749 -10.916 1.00 92.31 87 LEU A N 1
ATOM 685 C CA . LEU A 1 87 ? 1.626 0.147 -10.419 1.00 92.31 87 LEU A CA 1
ATOM 686 C C . LEU A 1 87 ? 1.190 0.750 -9.090 1.00 92.31 87 LEU A C 1
ATOM 688 O O . LEU A 1 87 ? 0.119 1.345 -8.997 1.00 92.31 87 LEU A O 1
ATOM 692 N N . SER A 1 88 ? 2.079 0.665 -8.107 1.00 89.69 88 SER A N 1
ATOM 693 C CA . SER A 1 88 ? 1.948 1.353 -6.830 1.00 89.69 88 SER A CA 1
ATOM 694 C C . SER A 1 88 ? 3.144 2.270 -6.624 1.00 89.69 88 SER A C 1
ATOM 696 O O . SER A 1 88 ? 4.277 1.913 -6.958 1.00 89.69 88 SER A O 1
ATOM 698 N N . MET A 1 89 ? 2.892 3.470 -6.118 1.00 86.94 89 MET A N 1
ATOM 699 C CA . MET A 1 89 ? 3.936 4.442 -5.839 1.00 86.94 89 MET A CA 1
ATOM 700 C C . MET A 1 89 ? 3.592 5.186 -4.564 1.00 86.94 89 MET A C 1
ATOM 702 O O . MET A 1 89 ? 2.501 5.733 -4.448 1.00 86.94 89 MET A O 1
ATOM 706 N N . GLU A 1 90 ? 4.551 5.227 -3.653 1.00 85.88 90 GLU A N 1
ATOM 707 C CA . GLU A 1 90 ? 4.447 5.886 -2.360 1.00 85.88 90 GLU A CA 1
ATOM 708 C C . GLU A 1 90 ? 5.710 6.705 -2.080 1.00 85.88 90 GLU A C 1
ATOM 710 O O . GLU A 1 90 ? 6.595 6.807 -2.934 1.00 85.88 90 GLU A O 1
ATOM 715 N N . ARG A 1 91 ? 5.770 7.338 -0.900 1.00 78.44 91 ARG A N 1
ATOM 716 C CA . ARG A 1 91 ? 6.705 8.415 -0.520 1.00 78.44 91 ARG A CA 1
ATOM 717 C C . ARG A 1 91 ? 8.116 8.306 -1.115 1.00 78.44 91 ARG A C 1
ATOM 719 O O . ARG A 1 91 ? 8.634 9.324 -1.568 1.00 78.44 91 ARG A O 1
ATOM 726 N N . TRP A 1 92 ? 8.710 7.111 -1.123 1.00 80.81 92 TRP A N 1
ATOM 727 C CA . TRP A 1 92 ? 10.057 6.855 -1.654 1.00 80.81 92 TRP A CA 1
ATOM 728 C C . TRP A 1 92 ? 10.195 5.554 -2.448 1.00 80.81 92 TRP A C 1
ATOM 730 O O . TRP A 1 92 ? 11.300 5.116 -2.766 1.00 80.81 92 TRP A O 1
ATOM 740 N N . GLN A 1 93 ? 9.083 4.910 -2.772 1.00 85.06 93 GLN A N 1
ATOM 741 C CA . GLN A 1 93 ? 9.086 3.549 -3.281 1.00 85.06 93 GLN A CA 1
ATOM 742 C C . GLN A 1 93 ? 8.112 3.432 -4.441 1.00 85.06 93 GLN A C 1
ATOM 744 O O . GLN A 1 93 ? 6.984 3.907 -4.370 1.00 85.06 93 GLN A O 1
ATOM 749 N N . THR A 1 94 ? 8.544 2.738 -5.484 1.00 89.75 94 THR A N 1
ATOM 750 C CA . THR A 1 94 ? 7.712 2.443 -6.647 1.00 89.75 94 THR A CA 1
ATOM 751 C C . THR A 1 94 ? 7.774 0.957 -6.904 1.00 89.75 94 THR A C 1
ATOM 753 O O . THR A 1 94 ? 8.867 0.412 -7.045 1.00 89.75 94 THR A O 1
ATOM 756 N N . PHE A 1 95 ? 6.620 0.327 -7.048 1.00 91.62 95 PHE A N 1
ATOM 757 C CA . PHE A 1 95 ? 6.495 -1.039 -7.519 1.00 91.62 95 PHE A CA 1
ATOM 758 C C . PHE A 1 95 ? 5.716 -1.066 -8.824 1.00 91.62 95 PHE A C 1
ATOM 760 O O . PHE A 1 95 ? 4.668 -0.440 -8.967 1.00 91.62 95 PHE A O 1
ATOM 767 N N . ILE A 1 96 ? 6.230 -1.816 -9.790 1.00 93.31 96 ILE A N 1
ATOM 768 C CA . ILE A 1 96 ? 5.620 -1.977 -11.103 1.00 93.31 96 ILE A CA 1
ATOM 769 C C . ILE A 1 96 ? 5.420 -3.469 -11.323 1.00 93.31 96 ILE A C 1
ATOM 771 O O . ILE A 1 96 ? 6.381 -4.243 -11.373 1.00 93.31 96 ILE A O 1
ATOM 775 N N . LEU A 1 97 ? 4.163 -3.870 -11.480 1.00 94.75 97 LEU A N 1
ATOM 776 C CA . LEU A 1 97 ? 3.807 -5.219 -11.877 1.00 94.75 97 LEU A CA 1
ATOM 777 C C . LEU A 1 97 ? 3.857 -5.332 -13.399 1.00 94.75 97 LEU A C 1
ATOM 779 O O . LEU A 1 97 ? 3.306 -4.499 -14.121 1.00 94.75 97 LEU A O 1
ATOM 783 N N . THR A 1 98 ? 4.494 -6.389 -13.887 1.00 94.25 98 THR A N 1
ATOM 784 C CA . THR A 1 98 ? 4.570 -6.727 -15.308 1.00 94.25 98 THR A CA 1
ATOM 785 C C . THR A 1 98 ? 4.127 -8.175 -15.529 1.00 94.25 98 THR A C 1
ATOM 787 O O . THR A 1 98 ? 4.214 -8.989 -14.606 1.00 94.25 98 THR A O 1
ATOM 790 N N . PRO A 1 99 ? 3.762 -8.568 -16.765 1.00 91.06 99 PRO A N 1
ATOM 791 C CA . PRO A 1 99 ? 3.469 -9.964 -17.103 1.00 91.06 99 PRO A CA 1
ATOM 792 C C . PRO A 1 99 ? 4.594 -10.966 -16.794 1.00 91.06 99 PRO A C 1
ATOM 794 O O . PRO A 1 99 ? 4.355 -12.170 -16.791 1.00 91.06 99 PRO A O 1
ATOM 797 N N . VAL A 1 100 ? 5.828 -10.492 -16.590 1.00 90.88 100 VAL A N 1
ATOM 798 C CA . VAL A 1 100 ? 7.009 -11.335 -16.343 1.00 90.88 100 VAL A CA 1
ATOM 799 C C . VAL A 1 100 ? 7.546 -11.220 -14.913 1.00 90.88 100 VAL A C 1
ATOM 801 O O . VAL A 1 100 ? 8.567 -11.839 -14.606 1.00 90.88 100 VAL A O 1
ATOM 804 N N . GLY A 1 101 ? 6.873 -10.459 -14.044 1.00 90.31 101 GLY A N 1
ATOM 805 C CA . GLY A 1 101 ? 7.229 -10.297 -12.635 1.00 90.31 101 GLY A CA 1
ATOM 806 C C . GLY A 1 101 ? 7.082 -8.864 -12.126 1.00 90.31 101 GLY A C 1
ATOM 807 O O . GLY A 1 101 ? 6.585 -7.983 -12.828 1.00 90.31 101 GLY A O 1
ATOM 808 N N . ILE A 1 102 ? 7.544 -8.636 -10.899 1.00 91.19 102 ILE A N 1
ATOM 809 C CA . ILE A 1 102 ? 7.548 -7.321 -10.252 1.00 91.19 102 ILE A CA 1
ATOM 810 C C . ILE A 1 102 ? 8.931 -6.700 -10.368 1.00 91.19 102 ILE A C 1
ATOM 812 O O . ILE A 1 102 ? 9.947 -7.381 -10.189 1.00 91.19 102 ILE A O 1
ATOM 816 N N . VAL A 1 103 ? 8.953 -5.394 -10.613 1.00 90.44 103 VAL A N 1
ATOM 817 C CA . VAL A 1 103 ? 10.150 -4.576 -10.454 1.00 90.44 103 VAL A CA 1
ATOM 818 C C . VAL A 1 103 ? 9.904 -3.468 -9.450 1.00 90.44 103 VAL A C 1
ATOM 820 O O . VAL A 1 103 ? 8.797 -2.935 -9.379 1.00 90.44 103 VAL A O 1
ATOM 823 N N . ALA A 1 104 ? 10.930 -3.124 -8.684 1.00 86.75 104 ALA A N 1
ATOM 824 C CA . ALA A 1 104 ? 10.816 -2.105 -7.658 1.00 86.75 104 ALA A CA 1
ATOM 825 C C . ALA A 1 104 ? 11.962 -1.099 -7.722 1.00 86.75 104 ALA A C 1
ATOM 827 O O . ALA A 1 104 ? 13.068 -1.420 -8.158 1.00 86.75 104 ALA A O 1
ATOM 828 N N . GLY A 1 105 ? 11.635 0.148 -7.390 1.00 81.00 105 GLY A N 1
ATOM 829 C CA . GLY A 1 105 ? 12.573 1.254 -7.288 1.00 81.00 105 GLY A CA 1
ATOM 830 C C . GLY A 1 105 ? 13.391 1.172 -6.002 1.00 81.00 105 GLY A C 1
ATOM 831 O O . GLY A 1 105 ? 13.093 0.417 -5.083 1.00 81.00 105 GLY A O 1
ATOM 832 N N . ALA A 1 106 ? 14.417 1.993 -5.924 1.00 67.38 106 ALA A N 1
ATOM 833 C CA . ALA A 1 106 ? 15.540 1.832 -5.013 1.00 67.38 106 ALA A CA 1
ATOM 834 C C . ALA A 1 106 ? 15.284 1.647 -3.524 1.00 67.38 106 ALA A C 1
ATOM 836 O O . ALA A 1 106 ? 15.926 0.817 -2.879 1.00 67.38 106 ALA A O 1
ATOM 837 N N . ASP A 1 107 ? 14.372 2.428 -2.960 1.00 68.00 107 ASP A N 1
ATOM 838 C CA . ASP A 1 107 ? 14.171 2.454 -1.512 1.00 68.00 107 ASP A CA 1
ATOM 839 C C . ASP A 1 107 ? 13.263 1.319 -1.031 1.00 68.00 107 ASP A C 1
ATOM 841 O O . ASP A 1 107 ? 13.041 1.136 0.160 1.00 68.00 107 ASP A O 1
ATOM 845 N N . SER A 1 108 ? 12.735 0.526 -1.964 1.00 58.34 108 SER A N 1
ATOM 846 C CA . SER A 1 108 ? 11.965 -0.676 -1.643 1.00 58.34 108 SER A CA 1
ATOM 847 C C . SER A 1 108 ? 12.860 -1.838 -1.197 1.00 58.34 108 SER A C 1
ATOM 849 O O . SER A 1 108 ? 12.408 -2.791 -0.562 1.00 58.34 108 SER A O 1
ATOM 851 N N . THR A 1 109 ? 14.156 -1.752 -1.503 1.00 58.16 109 THR A N 1
ATOM 852 C CA . THR A 1 109 ? 15.132 -2.837 -1.343 1.00 58.16 109 THR A CA 1
ATOM 853 C C . THR A 1 109 ? 15.340 -3.272 0.099 1.00 58.16 109 THR A C 1
ATOM 855 O O . THR A 1 109 ? 15.630 -4.438 0.349 1.00 58.16 109 THR A O 1
ATOM 858 N N . TRP A 1 110 ? 15.133 -2.383 1.070 1.00 67.31 110 TRP A N 1
ATOM 859 C CA . TRP A 1 110 ? 15.226 -2.749 2.483 1.00 67.31 110 TRP A CA 1
ATOM 860 C C . TRP A 1 110 ? 14.219 -3.827 2.887 1.00 67.31 110 TRP A C 1
ATOM 862 O O . TRP A 1 110 ? 14.499 -4.593 3.806 1.00 67.31 110 TRP A O 1
ATOM 872 N N . TYR A 1 111 ? 13.101 -3.940 2.169 1.00 71.88 111 TYR A N 1
ATOM 873 C CA . TYR A 1 111 ? 11.972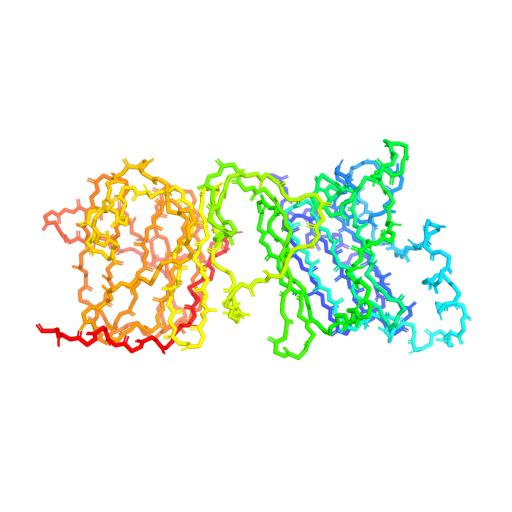 -4.749 2.610 1.00 71.88 111 TYR A CA 1
ATOM 874 C C . TYR A 1 111 ? 11.482 -5.774 1.594 1.00 71.88 111 TYR A C 1
ATOM 876 O O . TYR A 1 111 ? 10.711 -6.648 1.964 1.00 71.88 111 TYR A O 1
ATOM 884 N N . VAL A 1 112 ? 11.922 -5.736 0.334 1.00 70.88 112 VAL A N 1
ATOM 885 C CA . VAL A 1 112 ? 11.509 -6.732 -0.681 1.00 70.88 112 VAL A CA 1
ATOM 886 C C . VAL A 1 112 ? 12.664 -7.512 -1.319 1.00 70.88 112 VAL A C 1
ATOM 888 O O . VAL A 1 112 ? 12.475 -8.197 -2.328 1.00 70.88 112 VAL A O 1
ATOM 891 N N . GLY A 1 113 ? 13.859 -7.444 -0.730 1.00 69.69 113 GLY A N 1
ATOM 892 C CA . GLY A 1 113 ? 14.940 -8.391 -1.002 1.00 69.69 113 GLY A CA 1
ATOM 893 C C . GLY A 1 113 ? 16.330 -7.759 -1.039 1.00 69.69 113 GLY A C 1
ATOM 894 O O . GLY A 1 113 ? 16.470 -6.560 -1.258 1.00 69.69 113 GLY A O 1
ATOM 895 N N . PRO A 1 114 ? 17.394 -8.563 -0.869 1.00 63.66 114 PRO A N 1
ATOM 896 C CA . PRO A 1 114 ? 18.756 -8.053 -0.874 1.00 63.66 114 PRO A CA 1
ATOM 897 C C . PRO A 1 114 ? 19.107 -7.506 -2.260 1.00 63.66 114 PRO A C 1
ATOM 899 O O . PRO A 1 114 ? 19.183 -8.256 -3.234 1.00 63.66 114 PRO A O 1
ATOM 902 N N . VAL A 1 115 ? 19.364 -6.204 -2.340 1.00 65.06 115 VAL A N 1
ATOM 903 C CA . VAL A 1 115 ? 19.954 -5.576 -3.525 1.00 65.06 115 VAL A CA 1
ATOM 904 C C . VAL A 1 115 ? 21.318 -5.030 -3.153 1.00 65.06 115 VAL A C 1
ATOM 906 O O . VAL A 1 115 ? 21.496 -4.397 -2.108 1.00 65.06 115 VAL A O 1
ATOM 909 N N . GLU A 1 116 ? 22.296 -5.317 -4.008 1.00 67.25 116 GLU A N 1
ATOM 910 C CA . GLU A 1 116 ? 23.634 -4.748 -3.900 1.00 67.25 116 GLU A CA 1
ATOM 911 C C . GLU A 1 116 ? 23.542 -3.218 -3.860 1.00 67.25 116 GLU A C 1
ATOM 913 O O . GLU A 1 116 ? 22.768 -2.609 -4.597 1.00 67.25 116 GLU A O 1
ATOM 918 N N . GLU A 1 117 ? 24.337 -2.592 -2.993 1.00 66.62 117 GLU A N 1
ATOM 919 C CA . GLU A 1 117 ? 24.273 -1.153 -2.716 1.00 66.62 117 GLU A CA 1
ATOM 920 C C . GLU A 1 117 ? 24.393 -0.290 -3.985 1.00 66.62 117 GLU A C 1
ATOM 922 O O . GLU A 1 117 ? 23.705 0.719 -4.124 1.00 66.62 117 GLU A O 1
ATOM 927 N N . GLU A 1 118 ? 25.181 -0.752 -4.956 1.00 64.50 118 GLU A N 1
ATOM 928 C CA . GLU A 1 118 ? 25.432 -0.091 -6.242 1.00 64.50 118 GLU A CA 1
ATOM 929 C C . GLU A 1 118 ? 24.213 -0.071 -7.182 1.00 64.50 118 GLU A C 1
ATOM 931 O O . GLU A 1 118 ? 24.122 0.785 -8.062 1.00 64.50 118 GLU A O 1
ATOM 936 N N . ASN A 1 119 ? 23.254 -0.981 -6.990 1.00 62.16 119 ASN A N 1
ATOM 937 C CA . ASN A 1 119 ? 22.057 -1.101 -7.823 1.00 62.16 119 ASN A CA 1
ATOM 938 C C . ASN A 1 119 ? 20.818 -0.472 -7.194 1.00 62.16 119 ASN A C 1
ATOM 940 O O . ASN A 1 119 ? 19.750 -0.543 -7.801 1.00 62.16 119 ASN A O 1
ATOM 944 N N . ARG A 1 120 ? 20.949 0.156 -6.016 1.00 68.06 120 ARG A N 1
ATOM 945 C CA . ARG A 1 120 ? 19.806 0.738 -5.313 1.00 68.06 120 ARG A CA 1
ATOM 946 C C . ARG A 1 120 ? 19.062 1.682 -6.239 1.00 68.06 120 ARG A C 1
ATOM 948 O O . ARG A 1 120 ? 17.914 1.427 -6.505 1.00 68.06 120 ARG A O 1
ATOM 955 N N . HIS A 1 121 ? 19.699 2.634 -6.908 1.00 78.50 121 HIS A N 1
ATOM 956 C CA . HIS A 1 121 ? 18.981 3.619 -7.734 1.00 78.50 121 HIS A CA 1
ATOM 957 C C . HIS A 1 121 ? 18.324 3.107 -9.037 1.00 78.50 121 HIS A C 1
ATOM 959 O O . HIS A 1 121 ? 17.800 3.913 -9.802 1.00 78.50 121 HIS A O 1
ATOM 965 N N . LEU A 1 122 ? 18.341 1.803 -9.326 1.00 86.00 122 LEU A N 1
ATOM 966 C CA . LEU A 1 122 ? 17.743 1.212 -10.525 1.00 86.00 122 LEU A CA 1
ATOM 967 C C . LEU A 1 122 ? 16.532 0.346 -10.178 1.00 86.00 122 LEU A C 1
ATOM 969 O O . LEU A 1 122 ? 16.473 -0.272 -9.120 1.00 86.00 122 LEU A O 1
ATOM 973 N N . PHE A 1 123 ? 15.599 0.220 -11.127 1.00 89.50 123 PHE A N 1
ATOM 974 C CA . PHE A 1 123 ? 14.572 -0.812 -11.020 1.00 89.50 123 PHE A CA 1
ATOM 975 C C . PHE A 1 123 ? 15.210 -2.201 -11.034 1.00 89.50 123 PHE A C 1
ATOM 977 O O . PHE A 1 123 ? 15.871 -2.565 -12.012 1.00 89.50 123 PHE A O 1
ATOM 984 N N . HIS A 1 124 ? 14.955 -2.989 -9.996 1.00 87.38 124 HIS A N 1
ATOM 985 C CA . HIS A 1 124 ? 15.419 -4.369 -9.873 1.00 87.38 124 HIS A CA 1
ATOM 986 C C . HIS A 1 124 ? 14.236 -5.334 -9.809 1.00 87.38 124 HIS A C 1
ATOM 988 O O . HIS A 1 124 ? 13.119 -4.957 -9.463 1.00 87.38 124 HIS A O 1
ATOM 994 N N . THR A 1 125 ? 14.477 -6.600 -10.150 1.00 89.44 125 THR A N 1
ATOM 995 C CA . THR A 1 125 ? 13.452 -7.641 -10.022 1.00 89.44 125 THR A CA 1
ATOM 996 C C . THR A 1 125 ? 13.246 -7.973 -8.549 1.00 89.44 125 THR A C 1
ATOM 998 O O . THR A 1 125 ? 14.213 -8.122 -7.801 1.00 89.44 125 THR A O 1
ATOM 1001 N N . VAL A 1 126 ? 11.987 -8.108 -8.145 1.00 89.44 126 VAL A N 1
ATOM 1002 C CA . VAL A 1 126 ? 11.603 -8.525 -6.796 1.00 89.44 126 VAL A CA 1
ATOM 1003 C C . VAL A 1 126 ? 11.365 -10.032 -6.780 1.00 89.44 126 VAL A C 1
ATOM 1005 O O . VAL A 1 126 ? 10.669 -10.572 -7.644 1.00 89.44 126 VAL A O 1
ATOM 1008 N N . ALA A 1 127 ? 11.957 -10.723 -5.807 1.00 90.19 127 ALA A N 1
ATOM 1009 C CA . ALA A 1 127 ? 11.728 -12.148 -5.618 1.00 90.19 127 ALA A CA 1
ATOM 1010 C C . ALA A 1 127 ? 10.366 -12.376 -4.949 1.00 90.19 127 ALA A C 1
ATOM 1012 O O . ALA A 1 127 ? 10.062 -11.773 -3.925 1.00 90.19 127 ALA A O 1
ATOM 1013 N N . VAL A 1 128 ? 9.565 -13.278 -5.513 1.00 91.50 128 VAL A N 1
ATOM 1014 C CA . VAL A 1 128 ? 8.271 -13.703 -4.958 1.00 91.50 128 VAL A CA 1
ATOM 1015 C C . VAL A 1 128 ? 8.290 -15.207 -4.672 1.00 91.50 128 VAL A C 1
ATOM 1017 O O . VAL A 1 128 ? 9.122 -15.919 -5.252 1.00 91.50 128 VAL A O 1
ATOM 1020 N N . PRO A 1 129 ? 7.404 -15.724 -3.800 1.00 92.81 129 PRO A N 1
ATOM 1021 C CA . PRO A 1 129 ? 7.338 -17.153 -3.515 1.00 92.81 129 PRO A CA 1
ATOM 1022 C C . PRO A 1 129 ? 7.149 -17.993 -4.785 1.00 92.81 129 PRO A C 1
ATOM 1024 O O . PRO A 1 129 ? 6.512 -17.575 -5.752 1.00 92.81 129 PRO A O 1
ATOM 1027 N N . ALA A 1 130 ? 7.707 -19.205 -4.798 1.00 91.38 130 ALA A N 1
ATOM 1028 C CA . ALA A 1 130 ? 7.645 -20.070 -5.973 1.00 91.38 130 ALA A CA 1
ATOM 1029 C C . ALA A 1 130 ? 6.188 -20.375 -6.370 1.00 91.38 130 ALA A C 1
ATOM 1031 O O . ALA A 1 130 ? 5.380 -20.800 -5.546 1.00 91.38 130 ALA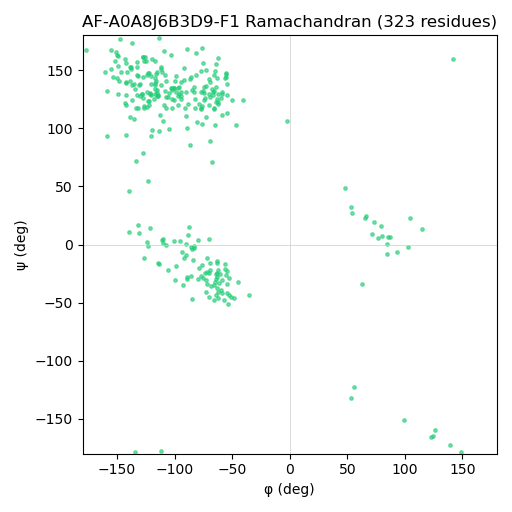 A O 1
ATOM 1032 N N . GLY A 1 131 ? 5.864 -20.171 -7.650 1.00 90.38 131 GLY A N 1
ATOM 1033 C CA . GLY A 1 131 ? 4.505 -20.354 -8.170 1.00 90.38 131 GLY A CA 1
ATOM 1034 C C . GLY A 1 131 ? 3.529 -19.225 -7.824 1.00 90.38 131 GLY A C 1
ATOM 1035 O O . GLY A 1 131 ? 2.352 -19.347 -8.147 1.00 90.38 131 GLY A O 1
ATOM 1036 N N . PHE A 1 132 ? 3.994 -18.141 -7.195 1.00 92.94 132 PHE A N 1
ATOM 1037 C CA . PHE A 1 132 ? 3.201 -16.943 -6.947 1.00 92.94 132 PHE A CA 1
ATOM 1038 C C . PHE A 1 132 ? 3.362 -15.961 -8.114 1.00 92.94 132 PHE A C 1
ATOM 1040 O O . PHE A 1 132 ? 4.468 -15.496 -8.394 1.00 92.94 132 PHE A O 1
ATOM 1047 N N . VAL A 1 133 ? 2.268 -15.664 -8.816 1.00 92.25 133 VAL A N 1
ATOM 1048 C CA . VAL A 1 133 ? 2.226 -14.696 -9.920 1.00 92.25 133 VAL A CA 1
ATOM 1049 C C . VAL A 1 133 ? 1.242 -13.600 -9.530 1.00 92.25 133 VAL A C 1
ATOM 1051 O O . VAL A 1 133 ? 0.037 -13.814 -9.651 1.00 92.25 133 VAL A O 1
ATOM 1054 N N . PRO A 1 134 ? 1.733 -12.463 -9.019 1.00 94.31 134 PRO A N 1
ATOM 1055 C CA . PRO A 1 134 ? 0.855 -11.420 -8.531 1.00 94.31 134 PRO A CA 1
ATOM 1056 C C . PRO A 1 134 ? 0.037 -10.790 -9.655 1.00 94.31 134 PRO A C 1
ATOM 1058 O O . PRO A 1 134 ? 0.527 -10.637 -10.775 1.00 94.31 134 PRO A O 1
ATOM 1061 N N . ASP A 1 135 ? -1.193 -10.405 -9.333 1.00 93.81 135 ASP A N 1
ATOM 1062 C CA . ASP A 1 135 ? -2.110 -9.664 -10.200 1.00 93.81 135 ASP A CA 1
ATOM 1063 C C . ASP A 1 135 ? -2.402 -8.245 -9.685 1.00 93.81 135 ASP A C 1
ATOM 1065 O O . ASP A 1 135 ? -2.829 -7.400 -10.473 1.00 93.81 135 ASP A O 1
ATOM 1069 N N . HIS A 1 136 ? -2.102 -7.966 -8.412 1.00 94.62 136 HIS A N 1
ATOM 1070 C CA . HIS A 1 136 ? -2.314 -6.666 -7.781 1.00 94.62 136 HIS A CA 1
ATOM 1071 C C . HIS A 1 136 ? -1.238 -6.338 -6.735 1.00 94.62 136 HIS A C 1
ATOM 1073 O O . HIS A 1 136 ? -0.720 -7.236 -6.057 1.00 94.62 136 HIS A O 1
ATOM 1079 N N . ILE A 1 137 ? -0.929 -5.048 -6.592 1.00 93.38 137 ILE A N 1
ATOM 1080 C CA . ILE A 1 137 ? -0.003 -4.499 -5.597 1.00 93.3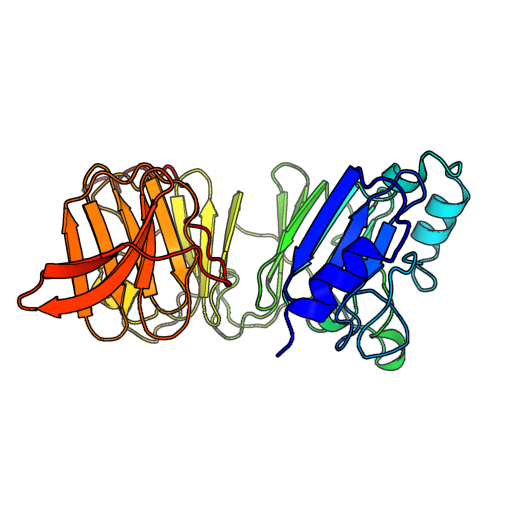8 137 ILE A CA 1
ATOM 1081 C C . ILE A 1 137 ? -0.748 -3.504 -4.708 1.00 93.38 137 ILE A C 1
ATOM 1083 O O . ILE A 1 137 ? -1.355 -2.556 -5.197 1.00 93.38 137 ILE A O 1
ATOM 1087 N N . MET A 1 138 ? -0.630 -3.681 -3.395 1.00 92.44 138 MET A N 1
ATOM 1088 C CA . MET A 1 138 ? -0.984 -2.667 -2.404 1.00 92.44 138 MET A CA 1
ATOM 1089 C C . MET A 1 138 ? 0.269 -2.263 -1.644 1.00 92.44 138 MET A C 1
ATOM 1091 O O . MET A 1 138 ? 1.101 -3.107 -1.309 1.00 92.44 138 MET A O 1
ATOM 1095 N N . GLN A 1 139 ? 0.393 -0.980 -1.351 1.00 88.62 139 GLN A N 1
ATOM 1096 C CA . GLN A 1 139 ? 1.543 -0.434 -0.655 1.00 88.62 139 GLN A CA 1
ATOM 1097 C C . GLN A 1 139 ? 1.101 0.657 0.310 1.00 88.62 139 GLN A C 1
ATOM 1099 O O . GLN A 1 139 ? 0.046 1.260 0.115 1.00 88.62 139 GLN A O 1
ATOM 1104 N N . ASP A 1 140 ? 1.914 0.905 1.331 1.00 85.75 140 ASP A N 1
ATOM 1105 C CA . ASP A 1 140 ? 1.780 2.076 2.182 1.00 85.75 140 ASP A CA 1
ATOM 1106 C C . ASP A 1 140 ? 2.943 3.083 2.088 1.00 85.75 140 ASP A C 1
ATOM 1108 O O . ASP A 1 140 ? 3.947 2.888 1.404 1.00 85.75 140 ASP A O 1
ATOM 1112 N N . LEU A 1 141 ? 2.799 4.183 2.831 1.00 77.81 141 LEU A N 1
ATOM 1113 C CA . LEU A 1 141 ? 3.773 5.270 2.933 1.00 77.81 141 LEU A CA 1
ATOM 1114 C C . LEU A 1 141 ? 5.079 4.914 3.666 1.00 77.81 141 LEU A C 1
ATOM 1116 O O . LEU A 1 141 ? 6.023 5.707 3.597 1.00 77.81 141 LEU A O 1
ATOM 1120 N N . TYR A 1 142 ? 5.114 3.815 4.421 1.00 74.56 142 TYR A N 1
ATOM 1121 C CA . TYR A 1 142 ? 6.087 3.571 5.488 1.00 74.56 142 TYR A CA 1
ATOM 1122 C C . TYR A 1 142 ? 6.775 2.212 5.433 1.00 74.56 142 TYR A C 1
ATOM 1124 O O . TYR A 1 142 ? 7.464 1.915 6.397 1.00 74.56 142 TYR A O 1
ATOM 1132 N N . ASP A 1 143 ? 6.616 1.435 4.358 1.00 85.25 143 ASP A N 1
ATOM 1133 C CA . ASP A 1 143 ? 7.367 0.215 4.012 1.00 85.25 143 ASP A CA 1
ATOM 1134 C C . ASP A 1 143 ? 6.558 -1.095 4.001 1.00 85.25 143 ASP A C 1
ATOM 1136 O O . ASP A 1 143 ? 7.149 -2.168 3.927 1.00 85.25 143 ASP A O 1
ATOM 1140 N N . THR A 1 144 ? 5.226 -1.067 4.030 1.00 90.44 144 THR A N 1
ATOM 1141 C CA . THR A 1 144 ? 4.397 -2.269 3.842 1.00 90.44 144 THR A CA 1
ATOM 1142 C C . THR A 1 144 ? 4.067 -2.478 2.370 1.00 90.44 144 THR A C 1
ATOM 1144 O O . THR A 1 144 ? 3.554 -1.580 1.703 1.00 90.44 144 THR A O 1
ATOM 1147 N N . VAL A 1 145 ? 4.275 -3.697 1.874 1.00 93.06 145 VAL A N 1
ATOM 1148 C CA . VAL A 1 145 ? 3.866 -4.111 0.526 1.00 93.06 145 VAL A CA 1
ATOM 1149 C C . VAL A 1 145 ? 3.095 -5.414 0.620 1.00 93.06 145 VAL A C 1
ATOM 1151 O O . VAL A 1 145 ? 3.595 -6.392 1.175 1.00 93.06 145 VAL A O 1
ATOM 1154 N N . ILE A 1 146 ? 1.905 -5.448 0.026 1.00 94.94 146 ILE A N 1
ATOM 1155 C CA . ILE A 1 146 ? 1.101 -6.656 -0.140 1.00 94.94 146 ILE A CA 1
ATOM 1156 C C . ILE A 1 146 ? 0.967 -6.961 -1.627 1.00 94.94 146 ILE A C 1
ATOM 1158 O O . ILE A 1 146 ? 0.578 -6.112 -2.429 1.00 94.94 146 ILE A O 1
ATOM 1162 N N . LEU A 1 147 ? 1.246 -8.208 -1.985 1.00 95.25 147 LEU A N 1
ATOM 1163 C CA . LEU A 1 147 ? 1.024 -8.741 -3.319 1.00 95.25 147 LEU A CA 1
ATOM 1164 C C . LEU A 1 147 ? -0.150 -9.709 -3.279 1.00 95.25 147 LEU A C 1
ATOM 1166 O O . LEU A 1 147 ? -0.187 -10.595 -2.424 1.00 95.25 147 LEU A O 1
ATOM 1170 N N . SER A 1 148 ? -1.079 -9.569 -4.220 1.00 95.81 148 SER A N 1
ATOM 1171 C CA . SER A 1 148 ? -2.236 -10.465 -4.338 1.00 95.81 148 SER A CA 1
ATOM 1172 C C . SER A 1 148 ? -2.111 -11.374 -5.555 1.00 95.81 148 SER A C 1
ATOM 1174 O O . SER A 1 148 ? -1.544 -10.975 -6.569 1.00 95.81 148 SER A O 1
ATOM 1176 N N . MET A 1 149 ? -2.620 -12.599 -5.432 1.00 94.38 149 MET A N 1
ATOM 1177 C CA . MET A 1 149 ? -2.828 -13.563 -6.513 1.00 94.38 149 MET A CA 1
ATOM 1178 C C . MET A 1 149 ? -4.148 -14.294 -6.237 1.00 94.38 149 MET A C 1
ATOM 1180 O O . MET A 1 149 ? -4.184 -15.273 -5.480 1.00 94.38 149 MET A O 1
ATOM 1184 N N . GLY A 1 150 ? -5.244 -13.813 -6.829 1.00 90.62 150 GLY A N 1
ATOM 1185 C CA . GLY A 1 150 ? -6.593 -14.256 -6.460 1.00 90.62 150 GLY A CA 1
ATOM 1186 C C . GLY A 1 150 ? -6.860 -14.067 -4.959 1.00 90.62 150 GLY A C 1
ATOM 1187 O O . GLY A 1 150 ? -6.714 -12.966 -4.437 1.00 90.62 150 GLY A O 1
ATOM 1188 N N . ASP A 1 151 ? -7.208 -15.149 -4.255 1.00 90.62 151 ASP A N 1
ATOM 1189 C CA . ASP A 1 151 ? -7.496 -15.120 -2.808 1.00 90.62 151 ASP A CA 1
ATOM 1190 C C . ASP A 1 151 ? -6.245 -15.238 -1.921 1.00 90.62 151 ASP A C 1
ATOM 1192 O O . ASP A 1 151 ? -6.344 -15.185 -0.696 1.00 90.62 151 ASP A O 1
ATOM 1196 N N . ARG A 1 152 ? -5.062 -15.436 -2.513 1.00 95.19 152 ARG A N 1
ATOM 1197 C CA . ARG A 1 152 ? -3.803 -15.558 -1.769 1.00 95.19 152 ARG A CA 1
ATOM 1198 C C . ARG A 1 152 ? -3.084 -14.226 -1.743 1.00 95.19 152 ARG A C 1
ATOM 1200 O O . ARG A 1 152 ? -2.919 -13.592 -2.784 1.00 95.19 152 ARG A O 1
ATOM 1207 N N . GLN A 1 153 ? -2.591 -13.846 -0.572 1.00 96.94 153 GLN A N 1
ATOM 1208 C CA . GLN A 1 153 ? -1.830 -12.620 -0.400 1.00 96.94 153 GLN A CA 1
ATOM 1209 C C . GLN A 1 153 ? -0.558 -12.871 0.378 1.00 96.94 153 GLN A C 1
ATOM 1211 O O . GLN A 1 153 ? -0.513 -13.702 1.285 1.00 96.94 153 GLN A O 1
ATOM 1216 N N . VAL A 1 154 ? 0.480 -12.141 -0.001 1.00 96.50 154 VAL A N 1
ATOM 1217 C CA . VAL A 1 154 ? 1.761 -12.166 0.687 1.00 96.50 154 VAL A CA 1
ATOM 1218 C C . VAL A 1 154 ? 2.178 -10.748 1.036 1.00 96.50 154 VAL A C 1
ATOM 1220 O O . VAL A 1 154 ? 1.920 -9.825 0.266 1.00 96.50 154 VAL A O 1
ATOM 1223 N N . ILE A 1 155 ? 2.814 -10.577 2.186 1.00 95.69 155 ILE A N 1
ATOM 1224 C CA . ILE A 1 155 ? 3.219 -9.287 2.739 1.00 95.69 155 ILE A CA 1
ATOM 1225 C C . ILE A 1 155 ? 4.725 -9.260 2.987 1.00 95.69 155 ILE A C 1
ATOM 1227 O O . ILE A 1 155 ? 5.331 -10.281 3.310 1.00 95.69 155 ILE A O 1
ATOM 1231 N N . SER A 1 156 ? 5.323 -8.088 2.831 1.00 94.06 156 SER A N 1
ATOM 1232 C CA . SER A 1 156 ? 6.702 -7.795 3.217 1.00 94.06 156 SER A CA 1
ATOM 1233 C C . SER A 1 156 ? 6.768 -6.371 3.763 1.00 94.06 156 SER A C 1
ATOM 1235 O O . SER A 1 156 ? 5.861 -5.579 3.489 1.00 94.06 156 SER A O 1
ATOM 1237 N N . GLY A 1 157 ? 7.799 -6.039 4.540 1.00 92.12 157 GLY A N 1
ATOM 1238 C CA . GLY A 1 157 ? 7.887 -4.705 5.128 1.00 92.12 157 GLY A CA 1
ATOM 1239 C C . GLY A 1 157 ? 8.577 -4.581 6.473 1.00 92.12 157 GLY A C 1
ATOM 1240 O O . GLY A 1 157 ? 9.026 -5.558 7.082 1.00 92.12 157 GLY A O 1
ATOM 1241 N N . ASP A 1 158 ? 8.602 -3.342 6.962 1.00 90.94 158 ASP A N 1
ATOM 1242 C CA . ASP A 1 158 ? 8.925 -3.038 8.352 1.00 90.94 158 ASP A CA 1
ATOM 1243 C C . ASP A 1 158 ? 7.883 -3.683 9.271 1.00 90.94 158 ASP A C 1
ATOM 1245 O O . ASP A 1 158 ? 6.679 -3.500 9.111 1.00 90.94 158 ASP A O 1
ATOM 1249 N N . ASN A 1 159 ? 8.351 -4.411 10.280 1.00 94.44 159 ASN A N 1
ATOM 1250 C CA . ASN A 1 159 ? 7.494 -5.061 11.261 1.00 94.44 159 ASN A CA 1
ATOM 1251 C C . ASN A 1 159 ? 7.935 -4.819 12.713 1.00 94.44 159 ASN A C 1
ATOM 1253 O O . ASN A 1 159 ? 7.467 -5.508 13.615 1.00 94.44 159 ASN A O 1
ATOM 1257 N N . ARG A 1 160 ? 8.783 -3.816 12.983 1.00 93.50 160 ARG A N 1
ATOM 1258 C CA . ARG A 1 160 ? 9.341 -3.532 14.328 1.00 93.50 160 ARG A CA 1
ATOM 1259 C C . ARG A 1 160 ? 8.287 -3.304 15.422 1.00 93.50 160 ARG A C 1
ATOM 1261 O O . ARG A 1 160 ? 8.563 -3.449 16.617 1.00 93.50 160 ARG A O 1
ATOM 1268 N N . TYR A 1 161 ? 7.070 -2.951 15.018 1.00 94.94 161 TYR A N 1
ATOM 1269 C CA . TYR A 1 161 ? 5.923 -2.724 15.898 1.00 94.94 161 TYR A CA 1
ATOM 1270 C C . TYR A 1 161 ? 4.861 -3.833 15.825 1.00 94.94 161 TYR A C 1
ATOM 1272 O O . TYR A 1 161 ? 3.852 -3.750 16.516 1.00 94.94 161 TYR A O 1
ATOM 1280 N N . GLY A 1 162 ? 5.063 -4.867 15.001 1.00 95.75 162 GLY A N 1
ATOM 1281 C CA . GLY A 1 162 ? 4.040 -5.869 14.683 1.00 95.75 162 GLY A CA 1
ATOM 1282 C C . GLY A 1 162 ? 3.021 -5.404 13.637 1.00 95.75 162 GLY A C 1
ATOM 1283 O O . GLY A 1 162 ? 1.957 -6.007 13.514 1.00 95.75 162 GLY A O 1
ATOM 1284 N N . ARG A 1 163 ? 3.319 -4.326 12.893 1.00 94.94 163 ARG A N 1
ATOM 1285 C CA . ARG A 1 163 ? 2.394 -3.668 11.949 1.00 94.94 163 ARG A CA 1
ATOM 1286 C C . ARG A 1 163 ? 1.952 -4.546 10.774 1.00 94.94 163 ARG A C 1
ATOM 1288 O O . ARG A 1 163 ? 0.983 -4.210 10.102 1.00 94.94 163 ARG A O 1
ATOM 1295 N N . LEU A 1 164 ? 2.650 -5.652 10.507 1.00 95.62 164 LEU A N 1
ATOM 1296 C CA . LEU A 1 164 ? 2.269 -6.598 9.454 1.00 95.62 164 LEU A CA 1
ATOM 1297 C C . LEU A 1 164 ? 1.219 -7.617 9.930 1.00 95.62 164 LEU A C 1
ATOM 1299 O O . LEU A 1 164 ? 0.635 -8.321 9.114 1.00 95.62 164 LEU A O 1
ATOM 1303 N N . GLY A 1 165 ? 0.971 -7.718 11.243 1.00 96.38 165 GLY A N 1
ATOM 1304 C CA . GLY A 1 165 ? -0.046 -8.616 11.798 1.00 96.38 165 GLY A CA 1
ATOM 1305 C C . GLY A 1 165 ? 0.310 -10.108 11.763 1.00 96.38 165 GLY A C 1
ATOM 1306 O O . GLY A 1 165 ? -0.592 -10.937 11.887 1.00 96.38 165 GLY A O 1
ATOM 1307 N N . LEU A 1 166 ? 1.597 -10.451 11.616 1.00 96.56 166 LEU A N 1
ATOM 1308 C CA . LEU A 1 166 ? 2.113 -11.825 11.464 1.00 96.56 166 LEU A CA 1
ATOM 1309 C C . LEU A 1 166 ? 2.318 -12.585 12.793 1.00 96.56 166 LEU A C 1
ATOM 1311 O O . LEU A 1 166 ? 2.725 -13.743 12.810 1.00 96.56 166 LEU A O 1
ATOM 1315 N N . GLY A 1 167 ? 2.053 -11.950 13.935 1.00 97.06 167 GLY A N 1
ATOM 1316 C CA . GLY A 1 167 ? 2.237 -12.535 15.269 1.00 97.06 167 GLY A CA 1
ATOM 1317 C C . GLY A 1 167 ? 3.650 -12.398 15.844 1.00 97.06 167 GLY A C 1
ATOM 1318 O O . GLY A 1 167 ? 3.926 -12.934 16.916 1.00 97.06 167 GLY A O 1
ATOM 1319 N N . HIS A 1 168 ? 4.535 -11.660 15.176 1.00 95.88 168 HIS A N 1
ATOM 1320 C CA . HIS A 1 168 ? 5.897 -11.355 15.623 1.00 95.88 168 HIS A CA 1
ATOM 1321 C C . HIS A 1 168 ? 6.340 -9.961 15.154 1.00 95.88 168 HIS A C 1
ATOM 1323 O O . HIS A 1 168 ? 5.624 -9.302 14.406 1.00 95.88 168 HIS A O 1
ATOM 1329 N N . GLU A 1 169 ? 7.542 -9.537 15.561 1.00 96.06 169 GLU A N 1
ATOM 1330 C CA . GLU A 1 169 ? 8.117 -8.209 15.257 1.00 96.06 169 GLU A CA 1
ATOM 1331 C C . GLU A 1 169 ? 9.299 -8.246 14.278 1.00 96.06 169 GLU A C 1
ATOM 1333 O O . GLU A 1 169 ? 9.918 -7.223 13.993 1.00 96.06 169 GLU A O 1
ATOM 1338 N N . ASN A 1 170 ? 9.660 -9.433 13.786 1.00 93.69 170 ASN A N 1
ATOM 1339 C CA . ASN A 1 170 ? 10.744 -9.555 12.816 1.00 93.69 170 ASN A CA 1
ATOM 1340 C C . ASN A 1 170 ? 10.368 -8.817 11.531 1.00 93.69 170 ASN A C 1
ATOM 1342 O O . ASN A 1 170 ? 9.309 -9.100 10.965 1.00 93.69 170 ASN A O 1
ATOM 1346 N N . GLU A 1 171 ? 11.233 -7.899 11.100 1.00 90.12 171 GLU A N 1
ATOM 1347 C CA . GLU A 1 171 ? 11.163 -7.260 9.786 1.00 90.12 171 GLU A CA 1
ATOM 1348 C C . GLU A 1 171 ? 11.182 -8.317 8.682 1.00 90.12 171 GLU A C 1
ATOM 1350 O O . GLU A 1 171 ? 11.886 -9.328 8.775 1.00 90.12 171 GLU A O 1
ATOM 1355 N N . MET A 1 172 ? 10.424 -8.057 7.622 1.00 91.00 172 MET A N 1
ATOM 1356 C CA . MET A 1 172 ? 10.265 -8.975 6.508 1.00 91.00 172 MET A CA 1
ATOM 1357 C C . MET A 1 172 ? 10.975 -8.391 5.297 1.00 91.00 172 MET A C 1
ATOM 1359 O O . MET A 1 172 ? 10.506 -7.431 4.697 1.00 91.00 172 MET A O 1
ATOM 1363 N N . THR A 1 173 ? 12.126 -8.973 4.958 1.00 87.69 173 THR A N 1
ATOM 1364 C CA . THR A 1 173 ? 12.892 -8.646 3.740 1.00 87.69 173 THR A CA 1
ATOM 1365 C C . THR A 1 173 ? 12.481 -9.506 2.542 1.00 87.69 173 THR A C 1
ATOM 1367 O O . THR A 1 173 ? 13.032 -9.379 1.450 1.00 87.69 173 THR A O 1
ATOM 1370 N N . GLY A 1 174 ? 11.521 -10.403 2.745 1.00 89.81 174 GLY A N 1
ATOM 1371 C CA . GLY A 1 174 ? 10.913 -11.237 1.727 1.00 89.81 174 GLY A CA 1
ATOM 1372 C C . GLY A 1 174 ? 9.470 -11.543 2.102 1.00 89.81 174 GLY A C 1
ATOM 1373 O O . GLY A 1 174 ? 9.063 -11.391 3.251 1.00 89.81 174 GLY A O 1
ATOM 1374 N N . PHE A 1 175 ? 8.712 -11.989 1.109 1.00 93.75 175 PHE A N 1
ATOM 1375 C CA . PHE A 1 175 ? 7.273 -12.153 1.233 1.00 93.75 175 PHE A CA 1
ATOM 1376 C C . PHE A 1 175 ? 6.869 -13.372 2.065 1.00 93.75 175 PHE A C 1
ATOM 1378 O O . PHE A 1 175 ? 7.292 -14.497 1.781 1.00 93.75 175 PHE A O 1
ATOM 1385 N N . GLU A 1 176 ? 5.972 -13.144 3.019 1.00 94.69 176 GLU A N 1
ATOM 1386 C CA . GLU A 1 176 ? 5.303 -14.168 3.821 1.00 94.69 176 GLU A CA 1
ATOM 1387 C C . GLU A 1 176 ? 3.795 -14.164 3.560 1.00 94.69 176 GLU A C 1
ATOM 1389 O O . GLU A 1 176 ? 3.213 -13.127 3.259 1.00 94.69 176 GLU A O 1
ATOM 1394 N N . GLU A 1 177 ? 3.156 -15.332 3.625 1.00 95.81 177 GLU A N 1
ATOM 1395 C CA . GLU A 1 177 ? 1.718 -15.472 3.378 1.00 95.81 177 GLU A CA 1
ATOM 1396 C C . GLU A 1 177 ? 0.900 -14.838 4.509 1.00 95.81 177 GLU A C 1
ATOM 1398 O O . GLU A 1 177 ? 1.127 -15.106 5.687 1.00 95.81 177 GLU A O 1
ATOM 1403 N N . LEU A 1 178 ? -0.063 -13.990 4.143 1.00 95.38 178 LEU A N 1
ATOM 1404 C CA . LEU A 1 178 ? -0.964 -13.366 5.103 1.00 95.38 178 LEU A CA 1
ATOM 1405 C C . LEU A 1 178 ? -1.998 -14.385 5.609 1.00 95.38 178 LEU A C 1
ATOM 1407 O O . LEU A 1 178 ? -2.611 -15.087 4.802 1.00 95.38 178 LEU A O 1
ATOM 1411 N N . PRO A 1 179 ? -2.269 -14.439 6.927 1.00 94.19 179 PRO A N 1
ATOM 1412 C CA . PRO A 1 179 ? -3.279 -15.339 7.483 1.00 94.19 179 PRO A CA 1
ATOM 1413 C C . PRO A 1 179 ? -4.722 -14.817 7.332 1.00 94.19 179 PRO A C 1
ATOM 1415 O O . PRO A 1 179 ? -5.656 -15.435 7.842 1.00 94.19 179 PRO A O 1
ATOM 1418 N N . PHE A 1 180 ? -4.914 -13.680 6.662 1.00 93.69 180 PHE A N 1
ATOM 1419 C CA . PHE A 1 180 ? -6.197 -13.029 6.395 1.00 93.69 180 PHE A CA 1
ATOM 1420 C C . PHE A 1 180 ? -6.133 -12.280 5.059 1.00 93.69 180 PHE A C 1
ATOM 1422 O O . PHE A 1 180 ? -5.053 -11.996 4.545 1.00 93.69 180 PHE A O 1
ATOM 1429 N N . ARG A 1 181 ? -7.299 -11.946 4.502 1.00 94.50 181 ARG A N 1
ATOM 1430 C CA . ARG A 1 181 ? -7.419 -11.176 3.261 1.00 94.50 181 ARG A CA 1
ATOM 1431 C C . ARG A 1 181 ? -7.375 -9.677 3.553 1.00 94.50 181 ARG A C 1
ATOM 1433 O O . ARG A 1 181 ? -7.920 -9.234 4.552 1.00 94.50 181 ARG A O 1
ATOM 1440 N N . VAL A 1 182 ? -6.771 -8.889 2.684 1.00 95.44 182 VAL A N 1
ATOM 1441 C CA . VAL A 1 182 ? -6.654 -7.434 2.776 1.00 95.44 182 VAL A CA 1
ATOM 1442 C C . VAL A 1 182 ? -7.181 -6.832 1.484 1.00 95.44 182 VAL A C 1
ATOM 1444 O O . VAL A 1 182 ? -6.665 -7.096 0.403 1.00 95.44 182 VAL A O 1
ATOM 1447 N N . ASP A 1 183 ? -8.215 -6.015 1.597 1.00 92.31 183 ASP A N 1
ATOM 1448 C CA . ASP A 1 183 ? -8.778 -5.223 0.505 1.00 92.31 183 ASP A CA 1
ATOM 1449 C C . ASP A 1 183 ? -8.104 -3.852 0.389 1.00 92.31 183 ASP A C 1
ATOM 1451 O O . ASP A 1 183 ? -8.072 -3.254 -0.686 1.00 92.31 183 ASP A O 1
ATOM 1455 N N . ARG A 1 184 ? -7.620 -3.314 1.515 1.00 90.38 184 ARG A N 1
ATOM 1456 C CA . ARG A 1 184 ? -6.951 -2.012 1.586 1.00 90.38 184 ARG A CA 1
ATOM 1457 C C . ARG A 1 184 ? -6.111 -1.899 2.854 1.00 90.38 184 ARG A C 1
ATOM 1459 O O . ARG A 1 184 ? -6.494 -2.426 3.898 1.00 90.38 184 ARG A O 1
ATOM 1466 N N . ILE A 1 185 ? -5.016 -1.150 2.772 1.00 90.56 185 ILE A N 1
ATOM 1467 C CA . ILE A 1 185 ? -4.186 -0.761 3.915 1.00 90.56 185 ILE A CA 1
ATOM 1468 C C . ILE A 1 185 ? -4.499 0.698 4.265 1.00 90.56 185 ILE A C 1
ATOM 1470 O O . ILE A 1 185 ? -4.588 1.548 3.381 1.00 90.56 185 ILE A O 1
ATOM 1474 N N . ILE A 1 186 ? -4.681 0.978 5.550 1.00 89.62 186 ILE A N 1
ATOM 1475 C CA . ILE A 1 186 ? -4.774 2.321 6.122 1.00 89.62 186 ILE A CA 1
ATOM 1476 C C . ILE A 1 186 ? -3.540 2.484 7.010 1.00 89.62 186 ILE A C 1
ATOM 1478 O O . ILE A 1 186 ? -3.517 1.938 8.120 1.00 89.62 186 ILE A O 1
ATOM 1482 N N . PRO A 1 187 ? -2.490 3.133 6.500 1.00 86.88 187 PRO A N 1
ATOM 1483 C CA . PRO A 1 187 ? -1.194 3.067 7.146 1.00 86.88 187 PRO A CA 1
ATOM 1484 C C . PRO A 1 187 ? -0.952 4.187 8.143 1.00 86.88 187 PRO A C 1
ATOM 1486 O O . PRO A 1 187 ? -1.432 5.303 7.971 1.00 86.88 187 PRO A O 1
ATOM 1489 N N . ASP A 1 188 ? -0.119 3.890 9.130 1.00 87.44 188 ASP A N 1
ATOM 1490 C CA . ASP A 1 188 ? 0.492 4.856 10.035 1.00 87.44 188 ASP A CA 1
ATOM 1491 C C . ASP A 1 188 ? 1.976 4.490 10.233 1.00 87.44 188 ASP A C 1
ATOM 1493 O O . ASP A 1 188 ? 2.481 3.464 9.764 1.00 87.44 188 ASP A O 1
ATOM 1497 N N . PHE A 1 189 ? 2.717 5.347 10.925 1.00 84.50 189 PHE A N 1
ATOM 1498 C CA . PHE A 1 189 ? 4.133 5.152 11.174 1.00 84.50 189 PHE A CA 1
ATOM 1499 C C . PHE A 1 189 ? 4.437 3.925 12.045 1.00 84.50 189 PHE A C 1
ATOM 1501 O O . PHE A 1 189 ? 5.499 3.327 11.859 1.00 84.50 189 PHE A O 1
ATOM 1508 N N . SER A 1 190 ? 3.566 3.549 12.990 1.00 90.44 190 SER A N 1
ATOM 1509 C CA . SER A 1 190 ? 3.810 2.427 13.920 1.00 90.44 190 SER A CA 1
ATOM 1510 C C . SER A 1 190 ? 2.746 1.324 13.898 1.00 90.44 190 SER A C 1
ATOM 1512 O O . SER A 1 190 ? 2.893 0.309 14.585 1.00 90.44 190 SER A O 1
ATOM 1514 N N . PHE A 1 191 ? 1.700 1.468 13.088 1.00 93.19 191 PHE A N 1
ATOM 1515 C CA . PHE A 1 191 ? 0.653 0.464 12.924 1.00 93.19 191 PHE A CA 1
ATOM 1516 C C . PHE A 1 191 ? 0.032 0.528 11.531 1.00 93.19 191 PHE A C 1
ATOM 1518 O O . PHE A 1 191 ? 0.188 1.504 10.807 1.00 93.19 191 PHE A O 1
ATOM 1525 N N . ASN A 1 192 ? -0.708 -0.518 11.190 1.00 93.94 192 ASN A N 1
ATOM 1526 C CA . ASN A 1 192 ? -1.593 -0.563 10.041 1.00 93.94 192 ASN A CA 1
ATOM 1527 C C . ASN A 1 192 ? -3.004 -0.913 10.506 1.00 93.94 192 ASN A C 1
ATOM 1529 O O . ASN A 1 192 ? -3.202 -1.717 11.424 1.00 93.94 192 ASN A O 1
ATOM 1533 N N . VAL A 1 193 ? -3.995 -0.345 9.824 1.00 94.44 193 VAL A N 1
ATOM 1534 C CA . VAL A 1 193 ? -5.356 -0.872 9.835 1.00 94.44 193 VAL A CA 1
ATOM 1535 C C . VAL A 1 193 ? -5.644 -1.483 8.471 1.00 94.44 193 VAL A C 1
ATOM 1537 O O . VAL A 1 193 ? -5.591 -0.811 7.447 1.00 94.44 193 VAL A O 1
ATOM 1540 N N . PHE A 1 194 ? -5.952 -2.771 8.445 1.00 94.62 194 PHE A N 1
ATOM 1541 C CA . PHE A 1 194 ? -6.320 -3.497 7.240 1.00 94.62 194 PHE A CA 1
ATOM 1542 C C . PHE A 1 194 ? -7.836 -3.528 7.105 1.00 94.62 194 PHE A C 1
ATOM 1544 O O . PHE A 1 194 ? -8.535 -3.952 8.024 1.00 94.62 194 PHE A O 1
ATOM 1551 N N . LEU A 1 195 ? -8.354 -3.127 5.950 1.00 93.88 195 LEU A N 1
ATOM 1552 C CA . LEU A 1 195 ? -9.713 -3.478 5.562 1.00 93.88 195 LEU A CA 1
ATOM 1553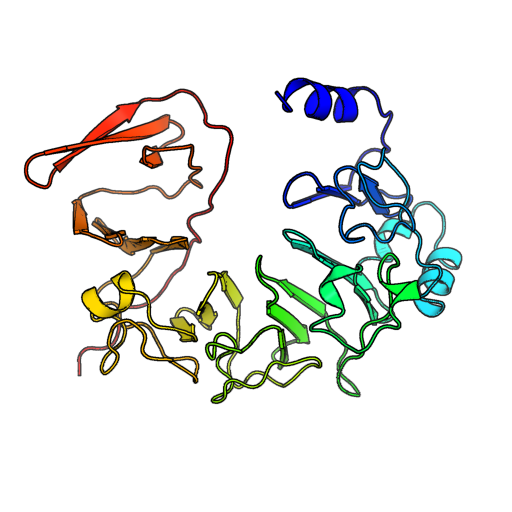 C C . LEU A 1 195 ? -9.696 -4.922 5.052 1.00 93.88 195 LEU A C 1
ATOM 1555 O O . LEU A 1 195 ? -8.975 -5.223 4.108 1.00 93.88 195 LEU A O 1
ATOM 1559 N N . SER A 1 196 ? -10.473 -5.795 5.679 1.00 93.62 196 SER A N 1
ATOM 1560 C CA . SER A 1 196 ? -10.544 -7.230 5.407 1.00 93.62 196 SER A CA 1
ATOM 1561 C C . SER A 1 196 ? -11.999 -7.671 5.447 1.00 93.62 196 SER A C 1
ATOM 1563 O O . SER A 1 196 ? -12.602 -7.636 6.515 1.00 93.62 196 SER A O 1
ATOM 1565 N N . ASP A 1 197 ? -12.600 -8.024 4.309 1.00 89.44 197 ASP A N 1
ATOM 1566 C CA . ASP A 1 197 ? -13.955 -8.598 4.244 1.00 89.44 197 ASP A CA 1
ATOM 1567 C C . ASP A 1 197 ? -14.995 -7.807 5.070 1.00 89.44 197 ASP A C 1
ATOM 1569 O O . ASP A 1 197 ? -15.773 -8.357 5.850 1.00 89.44 197 ASP A O 1
ATOM 1573 N N . ARG A 1 198 ? -15.010 -6.476 4.890 1.00 86.62 198 ARG A N 1
ATOM 1574 C CA . ARG A 1 198 ? -15.871 -5.518 5.624 1.00 86.62 198 ARG A CA 1
ATOM 1575 C C . ARG A 1 198 ? -15.578 -5.407 7.125 1.00 86.62 198 ARG A C 1
ATOM 1577 O O . ARG A 1 198 ? -16.420 -4.937 7.884 1.00 86.62 198 ARG A O 1
ATOM 1584 N N . GLN A 1 199 ? -14.381 -5.767 7.559 1.00 92.31 199 GLN A N 1
ATOM 1585 C CA . GLN A 1 199 ? -13.883 -5.564 8.913 1.00 92.31 199 GLN A CA 1
ATOM 1586 C C . GLN A 1 199 ? -12.593 -4.743 8.888 1.00 92.31 199 GLN A C 1
ATOM 1588 O O . GLN A 1 199 ? -11.812 -4.828 7.946 1.00 92.31 199 GLN A O 1
ATOM 1593 N N . LEU A 1 200 ? -12.367 -3.939 9.926 1.00 95.00 200 LEU A N 1
ATOM 1594 C CA . LEU A 1 200 ? -11.084 -3.275 10.140 1.00 95.00 200 LEU A CA 1
ATOM 1595 C C . LEU A 1 200 ? -10.264 -4.089 11.136 1.00 95.00 200 LEU A C 1
ATOM 1597 O O . LEU A 1 200 ? -10.701 -4.302 12.268 1.00 95.00 200 LEU A O 1
ATOM 1601 N N . LEU A 1 201 ? -9.092 -4.545 10.710 1.00 96.38 201 LEU A N 1
ATOM 1602 C CA . LEU A 1 201 ? -8.131 -5.272 11.530 1.00 96.38 201 LEU A CA 1
ATOM 1603 C C . LEU A 1 201 ? -6.969 -4.347 11.874 1.00 96.38 201 LEU A C 1
ATOM 1605 O O . LEU A 1 201 ? -6.357 -3.771 10.985 1.00 96.38 201 LEU A O 1
ATOM 1609 N N . PHE A 1 202 ? -6.644 -4.223 13.149 1.00 96.62 202 PHE A N 1
ATOM 1610 C CA . PHE A 1 202 ? -5.515 -3.443 13.634 1.00 96.62 202 PHE A CA 1
ATOM 1611 C C . PHE A 1 202 ? -4.294 -4.335 13.862 1.00 96.62 202 PHE A C 1
ATOM 1613 O O . PHE A 1 202 ? -4.413 -5.401 14.470 1.00 96.62 202 PHE A O 1
ATOM 1620 N N . ALA A 1 203 ? -3.118 -3.885 13.434 1.00 96.88 203 ALA A N 1
ATOM 1621 C CA . ALA A 1 203 ? -1.844 -4.495 13.794 1.00 96.88 203 ALA A CA 1
ATOM 1622 C C . ALA A 1 203 ? -0.777 -3.419 13.993 1.00 96.88 203 ALA A C 1
ATOM 1624 O O . ALA A 1 203 ? -0.685 -2.492 13.194 1.00 96.88 203 ALA A O 1
ATOM 1625 N N . GLY A 1 204 ? 0.063 -3.557 15.016 1.00 96.31 204 GLY A N 1
ATOM 1626 C CA . GLY A 1 204 ? 1.108 -2.581 15.331 1.00 96.31 204 GLY A CA 1
ATOM 1627 C C . GLY A 1 204 ? 1.055 -2.043 16.757 1.00 96.31 204 GLY A C 1
ATOM 1628 O O . GLY A 1 204 ? 0.383 -2.599 17.626 1.00 96.31 204 GLY A O 1
ATOM 1629 N N . GLU A 1 205 ? 1.771 -0.951 17.002 1.00 95.81 205 GLU A N 1
ATOM 1630 C CA . GLU A 1 205 ? 1.767 -0.258 18.291 1.00 95.81 205 GLU A CA 1
ATOM 1631 C C . GLU A 1 205 ? 0.462 0.515 18.481 1.00 95.81 205 GLU A C 1
ATOM 1633 O O . GLU A 1 205 ? 0.092 1.336 17.647 1.00 95.81 205 GLU A O 1
ATOM 1638 N N . VAL A 1 206 ? -0.233 0.266 19.589 1.00 95.19 206 VAL A N 1
ATOM 1639 C CA . VAL A 1 206 ? -1.547 0.833 19.890 1.00 95.19 206 VAL A CA 1
ATOM 1640 C C . VAL A 1 206 ? -1.404 2.314 20.238 1.00 95.19 206 VAL A C 1
ATOM 1642 O O . VAL A 1 206 ? -0.900 2.650 21.318 1.00 95.19 206 VAL A O 1
ATOM 1645 N N . PRO A 1 207 ? -1.875 3.230 19.374 1.00 91.25 207 PRO A N 1
ATOM 1646 C CA . PRO A 1 207 ? -1.804 4.645 19.664 1.00 91.25 207 PRO A CA 1
ATOM 1647 C C . PRO A 1 207 ? -2.873 5.006 20.702 1.00 91.25 207 PRO A C 1
ATOM 1649 O O . PRO A 1 207 ? -3.920 4.357 20.825 1.00 91.25 207 PRO A O 1
ATOM 1652 N N . ARG A 1 208 ? -2.641 6.096 21.435 1.00 88.38 208 ARG A N 1
ATOM 1653 C CA . ARG A 1 208 ? -3.575 6.597 22.453 1.00 88.38 208 ARG A CA 1
ATOM 1654 C C . ARG A 1 208 ? -5.030 6.710 21.979 1.00 88.38 208 ARG A C 1
ATOM 1656 O O . ARG A 1 208 ? -5.892 6.258 22.731 1.00 88.38 208 ARG A O 1
ATOM 1663 N N . PRO A 1 209 ? -5.335 7.260 20.784 1.00 86.69 209 PRO A N 1
ATOM 1664 C CA . PRO A 1 209 ? -6.699 7.305 20.264 1.00 86.69 209 PRO A CA 1
ATOM 1665 C C . PRO A 1 209 ? -7.417 5.949 20.284 1.00 86.69 209 PRO A C 1
ATOM 1667 O O . PRO A 1 209 ? -8.544 5.851 20.767 1.00 86.69 209 PRO A O 1
ATOM 1670 N N . ILE A 1 210 ? -6.742 4.880 19.848 1.00 88.94 210 ILE A N 1
ATOM 1671 C CA . ILE A 1 210 ? -7.304 3.523 19.835 1.00 88.94 210 ILE A CA 1
ATOM 1672 C C . ILE A 1 210 ? -7.456 2.994 21.262 1.00 88.94 210 ILE A C 1
ATOM 1674 O O . ILE A 1 210 ? -8.532 2.503 21.608 1.00 88.94 210 ILE A O 1
ATOM 1678 N N . ALA A 1 211 ? -6.448 3.169 22.119 1.00 90.56 211 ALA A N 1
ATOM 1679 C CA . ALA A 1 211 ? -6.526 2.749 23.520 1.00 90.56 211 ALA A CA 1
ATOM 1680 C C . ALA A 1 211 ? -7.690 3.422 24.276 1.00 90.56 211 ALA A C 1
ATOM 1682 O O . ALA A 1 211 ? -8.412 2.773 25.030 1.00 90.56 211 ALA A O 1
ATOM 1683 N N . GLN A 1 212 ? -7.915 4.720 24.049 1.00 87.44 212 GLN A N 1
ATOM 1684 C CA . GLN A 1 212 ? -8.981 5.490 24.702 1.00 87.44 212 GLN A CA 1
ATOM 1685 C C . GLN A 1 212 ? -10.371 5.221 24.121 1.00 87.44 212 GLN A C 1
ATOM 1687 O O . GLN A 1 212 ? -11.370 5.366 24.826 1.00 87.44 212 GLN A O 1
ATOM 1692 N N . SER A 1 213 ? -10.451 4.837 22.847 1.00 86.44 213 SER A N 1
ATOM 1693 C CA . SER A 1 213 ? -11.722 4.535 22.183 1.00 86.44 213 SER A CA 1
ATOM 1694 C C . SER A 1 213 ? -12.386 3.250 22.686 1.00 86.44 213 SER A C 1
ATOM 1696 O O . SER A 1 213 ? -13.599 3.089 22.564 1.00 86.44 213 SER A O 1
ATOM 1698 N N . GLY A 1 214 ? -11.600 2.321 23.242 1.00 87.50 214 GLY A N 1
ATOM 1699 C CA . GLY A 1 214 ? -12.072 0.984 23.601 1.00 87.50 214 GLY A CA 1
ATOM 1700 C C . GLY A 1 214 ? -12.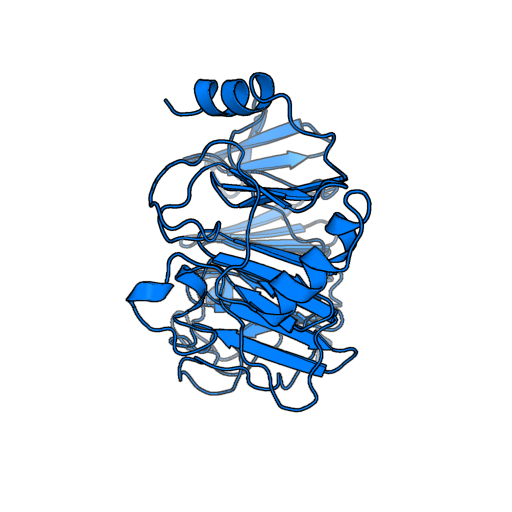348 0.072 22.399 1.00 87.50 214 GLY A C 1
ATOM 1701 O O . GLY A 1 214 ? -12.878 -1.021 22.594 1.00 87.50 214 GLY A O 1
ATOM 1702 N N . LEU A 1 215 ? -11.975 0.480 21.175 1.00 90.75 215 LEU A N 1
ATOM 1703 C CA . LEU A 1 215 ? -12.133 -0.329 19.958 1.00 90.75 215 LEU A CA 1
ATOM 1704 C C . LEU A 1 215 ? -11.289 -1.611 19.990 1.00 90.75 215 LEU A C 1
ATOM 1706 O O . LEU A 1 215 ? -11.640 -2.590 19.333 1.00 90.75 215 LEU A O 1
ATOM 1710 N N . LEU A 1 216 ? -10.196 -1.613 20.757 1.00 93.44 216 LEU A N 1
ATOM 1711 C CA . LEU A 1 216 ? -9.273 -2.734 20.886 1.00 93.44 216 LEU A CA 1
ATOM 1712 C C . LEU A 1 216 ? -9.198 -3.195 22.351 1.00 93.44 216 LEU A C 1
ATOM 1714 O O . LEU A 1 216 ? -8.451 -2.661 23.168 1.00 93.44 216 LEU A O 1
ATOM 1718 N N . SER A 1 217 ? -10.022 -4.181 22.712 1.00 90.69 217 SER A N 1
ATOM 1719 C CA . SER A 1 217 ? -10.136 -4.649 24.097 1.00 90.69 217 SER A CA 1
ATOM 1720 C C . SER A 1 217 ? -8.863 -5.343 24.586 1.00 90.69 217 SER A C 1
ATOM 1722 O O . SER A 1 217 ? -8.380 -6.255 23.920 1.00 90.69 217 SER A O 1
ATOM 1724 N N . GLY A 1 218 ? -8.403 -5.000 25.792 1.00 92.56 218 GLY A N 1
ATOM 1725 C CA . GLY A 1 218 ? -7.250 -5.651 26.426 1.00 92.56 218 GLY A CA 1
ATOM 1726 C C . GLY A 1 218 ? -5.896 -5.044 26.062 1.00 92.56 218 GLY A C 1
ATOM 1727 O O . GLY A 1 218 ? -4.882 -5.585 26.486 1.00 92.56 218 GLY A O 1
ATOM 1728 N N . TYR A 1 219 ? -5.892 -3.928 25.331 1.00 95.25 219 TYR A N 1
ATOM 1729 C CA . TYR A 1 219 ? -4.692 -3.190 24.959 1.00 95.25 219 TYR A CA 1
ATOM 1730 C C . TYR A 1 219 ? -4.698 -1.786 25.567 1.00 95.25 219 TYR A C 1
ATOM 1732 O O . TYR A 1 219 ? -5.738 -1.131 25.660 1.00 95.25 219 TYR A O 1
ATOM 1740 N N . SER A 1 220 ? -3.517 -1.333 25.965 1.00 95.69 220 SER A N 1
ATOM 1741 C CA . SER A 1 220 ? -3.211 0.009 26.452 1.00 95.69 220 SER A CA 1
ATOM 1742 C C . SER A 1 220 ? -2.371 0.773 25.424 1.00 95.69 220 SER A C 1
ATOM 1744 O O . SER A 1 220 ? -1.831 0.193 24.485 1.00 95.69 220 SER A O 1
ATOM 1746 N N . GLU A 1 221 ? -2.250 2.091 25.597 1.00 94.38 221 GLU A N 1
ATOM 1747 C CA . GLU A 1 221 ? -1.343 2.918 24.788 1.00 94.38 221 GLU A CA 1
ATOM 1748 C C . GLU A 1 221 ? 0.091 2.361 24.849 1.00 94.38 221 GLU A C 1
ATOM 1750 O O . GLU A 1 221 ? 0.618 2.136 25.939 1.00 94.38 221 GLU A O 1
ATOM 1755 N N . GLY A 1 222 ? 0.709 2.159 23.683 1.00 94.19 222 GLY A N 1
ATOM 1756 C CA . GLY A 1 222 ? 2.066 1.620 23.544 1.00 94.19 222 GLY A CA 1
ATOM 1757 C C . GLY A 1 222 ? 2.161 0.089 23.562 1.00 94.19 222 GLY A C 1
ATOM 1758 O O . GLY A 1 222 ? 3.232 -0.450 23.276 1.00 94.19 222 GLY A O 1
ATOM 1759 N N . ASP A 1 223 ? 1.071 -0.632 23.853 1.00 97.19 223 ASP A N 1
ATOM 1760 C CA . ASP A 1 223 ? 1.055 -2.086 23.673 1.00 97.19 223 ASP A CA 1
ATOM 1761 C C . ASP A 1 223 ? 1.201 -2.429 22.186 1.00 97.19 223 ASP A C 1
ATOM 1763 O O . ASP A 1 223 ? 0.734 -1.699 21.314 1.00 97.19 223 ASP A O 1
ATOM 1767 N N . LYS A 1 224 ? 1.814 -3.573 21.877 1.00 97.06 224 LYS A N 1
ATOM 1768 C CA . LYS A 1 224 ? 1.967 -4.039 20.495 1.00 97.06 224 LYS A CA 1
ATOM 1769 C C . LYS A 1 224 ? 0.962 -5.137 20.169 1.00 97.06 224 LYS A C 1
ATOM 1771 O O . LYS A 1 224 ? 0.979 -6.227 20.742 1.00 97.06 224 LYS A O 1
ATOM 1776 N N . CYS A 1 225 ? 0.095 -4.859 19.208 1.00 97.44 225 CYS A N 1
ATOM 1777 C CA . CYS A 1 225 ? -0.846 -5.804 18.633 1.00 97.44 225 CYS A CA 1
ATOM 1778 C C . CYS A 1 225 ? -0.172 -6.572 17.493 1.00 97.44 225 CYS A C 1
ATOM 1780 O O . CYS A 1 225 ? -0.258 -6.187 16.330 1.00 97.44 225 CYS A O 1
ATOM 1782 N N . LEU A 1 226 ? 0.532 -7.654 17.837 1.00 97.19 226 LEU A N 1
ATOM 1783 C CA . LEU A 1 226 ? 1.350 -8.408 16.876 1.00 97.19 226 LEU A CA 1
ATOM 1784 C C . LEU A 1 226 ? 0.531 -9.215 15.865 1.00 97.19 226 LEU A C 1
ATOM 1786 O O . LEU A 1 226 ? 1.028 -9.537 14.793 1.00 97.19 226 LEU A O 1
ATOM 1790 N N . THR A 1 227 ? -0.707 -9.565 16.211 1.00 96.81 227 THR A N 1
ATOM 1791 C CA . THR A 1 227 ? -1.643 -10.254 15.312 1.00 96.81 227 THR A CA 1
ATOM 1792 C C . THR A 1 227 ? -2.720 -9.280 14.871 1.00 96.81 227 THR A C 1
ATOM 1794 O O . THR A 1 227 ? -3.178 -8.472 15.682 1.00 96.81 227 THR A O 1
ATOM 1797 N N . ALA A 1 228 ? -3.124 -9.357 13.604 1.00 96.94 228 ALA A N 1
ATOM 1798 C CA . ALA A 1 228 ? -4.205 -8.530 13.087 1.00 96.94 228 ALA A CA 1
ATOM 1799 C C . ALA A 1 228 ? -5.494 -8.792 13.879 1.00 96.94 228 ALA A C 1
ATOM 1801 O O . ALA A 1 228 ? -6.064 -9.883 13.834 1.00 96.94 228 ALA A O 1
ATOM 1802 N N . THR A 1 229 ? -5.922 -7.793 14.646 1.00 96.88 229 THR A N 1
ATOM 1803 C CA . THR A 1 229 ? -7.006 -7.920 15.619 1.00 96.88 229 THR A CA 1
ATOM 1804 C C . THR A 1 229 ? -8.169 -7.018 15.225 1.00 96.88 229 THR A C 1
ATOM 1806 O O . THR A 1 229 ? -7.960 -5.828 14.995 1.00 96.88 229 THR A O 1
ATOM 1809 N N . PRO A 1 230 ? -9.407 -7.532 15.170 1.00 95.88 230 PRO A N 1
ATOM 1810 C CA . PRO A 1 230 ? -10.557 -6.724 14.794 1.00 95.88 230 PRO A CA 1
ATOM 1811 C C . PRO A 1 230 ? -10.792 -5.519 15.709 1.00 95.88 230 PRO A C 1
ATOM 1813 O O . PRO A 1 230 ? -10.879 -5.664 16.932 1.00 95.88 230 PRO A O 1
ATOM 1816 N N . LEU A 1 231 ? -10.988 -4.349 15.100 1.00 94.38 231 LEU A N 1
ATOM 1817 C CA . LEU A 1 231 ? -11.529 -3.170 15.767 1.00 94.38 231 LEU A CA 1
ATOM 1818 C C . LEU A 1 231 ? -13.039 -3.342 15.974 1.00 94.38 231 LEU A C 1
ATOM 1820 O O . LEU A 1 231 ? -13.774 -3.724 15.060 1.00 94.38 231 LEU A O 1
ATOM 1824 N N . ARG A 1 232 ? -13.510 -3.061 17.190 1.00 93.44 232 ARG A N 1
ATOM 1825 C CA . ARG A 1 232 ? -14.896 -3.313 17.605 1.00 93.44 232 ARG A CA 1
ATOM 1826 C C . ARG A 1 232 ? -15.705 -2.029 17.669 1.00 93.44 232 ARG A C 1
ATOM 1828 O O . ARG A 1 232 ? -15.673 -1.319 18.670 1.00 93.44 232 ARG A O 1
ATOM 1835 N N . PHE A 1 233 ? -16.481 -1.768 16.626 1.00 89.81 233 PHE A N 1
ATOM 1836 C CA . PHE A 1 233 ? -17.398 -0.632 16.579 1.00 89.81 233 PHE A CA 1
ATOM 1837 C C . PHE A 1 233 ? -18.788 -1.031 17.080 1.00 89.81 233 PHE A C 1
ATOM 1839 O O . PHE A 1 233 ? -19.269 -2.125 16.790 1.00 89.81 233 PHE A O 1
ATOM 1846 N N . ARG A 1 234 ? -19.449 -0.133 17.819 1.00 88.12 234 ARG A N 1
ATOM 1847 C CA . ARG A 1 234 ? -20.856 -0.306 18.238 1.00 88.12 234 ARG A CA 1
ATOM 1848 C C . ARG A 1 234 ? -21.851 0.029 17.131 1.00 88.12 234 ARG A C 1
ATOM 1850 O O . ARG A 1 234 ? -23.004 -0.377 17.182 1.00 88.12 234 ARG A O 1
ATOM 1857 N N . GLU A 1 235 ? -21.395 0.789 16.149 1.00 87.88 235 GLU A N 1
ATOM 1858 C CA . GLU A 1 235 ? -22.195 1.315 15.057 1.00 87.88 235 GLU A CA 1
ATOM 1859 C C . GLU A 1 235 ? -21.533 0.959 13.730 1.00 87.88 235 GLU A C 1
ATOM 1861 O O . GLU A 1 235 ? -20.346 0.629 13.672 1.00 87.88 235 GLU A O 1
ATOM 1866 N N . ARG A 1 236 ? -22.313 1.032 12.652 1.00 86.81 236 ARG A N 1
ATOM 1867 C CA . ARG A 1 236 ? -21.821 0.780 11.301 1.00 86.81 236 ARG A CA 1
ATOM 1868 C C . ARG A 1 236 ? -20.881 1.911 10.890 1.00 86.81 236 ARG A C 1
ATOM 1870 O O . ARG A 1 236 ? -21.280 3.073 10.939 1.00 86.81 236 ARG A O 1
ATOM 1877 N N . VAL A 1 237 ? -19.671 1.580 10.446 1.00 86.75 237 VAL A N 1
ATOM 1878 C CA . VAL A 1 237 ? -18.674 2.575 10.016 1.00 86.75 237 VAL A CA 1
ATOM 1879 C C . VAL A 1 237 ? -18.723 2.740 8.501 1.00 86.75 237 VAL A C 1
ATOM 1881 O O . VAL A 1 237 ? -18.682 1.755 7.764 1.00 86.75 237 VAL A O 1
ATOM 1884 N N . LYS A 1 238 ? -18.815 3.995 8.055 1.00 83.00 238 LYS A N 1
ATOM 1885 C CA . LYS A 1 238 ? -18.902 4.447 6.657 1.00 83.00 238 LYS A CA 1
ATOM 1886 C C . LYS A 1 238 ? -17.613 5.070 6.127 1.00 83.00 238 LYS A C 1
ATOM 1888 O O . LYS A 1 238 ? -17.391 5.125 4.920 1.00 83.00 238 LYS A O 1
ATOM 1893 N N . GLY A 1 239 ? -16.766 5.549 7.028 1.00 80.69 239 GLY A N 1
ATOM 1894 C CA . GLY A 1 239 ? -15.485 6.153 6.697 1.00 80.69 239 GLY A CA 1
ATOM 1895 C C . GLY A 1 239 ? -14.496 5.931 7.825 1.00 80.69 239 GLY A C 1
ATOM 1896 O O . GLY A 1 239 ? -14.886 5.957 8.991 1.00 80.69 239 GLY A O 1
ATOM 1897 N N . PHE A 1 240 ? -13.236 5.707 7.481 1.00 82.31 240 PHE A N 1
ATOM 1898 C CA . PHE A 1 240 ? -12.163 5.555 8.453 1.00 82.31 240 PHE A CA 1
ATOM 1899 C C . PHE A 1 240 ? -10.913 6.280 7.965 1.00 82.31 240 PHE A C 1
ATOM 1901 O O . PHE A 1 240 ? -10.599 6.273 6.775 1.00 82.31 240 PHE A O 1
ATOM 1908 N N . PHE A 1 241 ? -10.211 6.918 8.888 1.00 81.81 241 PHE A N 1
ATOM 1909 C CA . PHE A 1 241 ? -8.969 7.622 8.631 1.00 81.81 241 PHE A CA 1
ATOM 1910 C C . PHE A 1 241 ? -8.071 7.543 9.863 1.00 81.81 241 PHE A C 1
ATOM 1912 O O . PHE A 1 241 ? -8.546 7.661 10.996 1.00 81.81 241 PHE A O 1
ATOM 1919 N N . CYS A 1 242 ? -6.775 7.364 9.622 1.00 75.50 242 CYS A N 1
ATOM 1920 C CA . CYS A 1 242 ? -5.764 7.410 10.662 1.00 75.50 242 CYS A CA 1
ATOM 1921 C C . CYS A 1 242 ? -4.499 8.096 10.133 1.00 75.50 242 CYS A C 1
ATOM 1923 O O . CYS A 1 242 ? -3.933 7.622 9.156 1.00 75.50 242 CYS A O 1
ATOM 1925 N N . ASP A 1 243 ? -4.091 9.198 10.761 1.00 68.81 243 ASP A N 1
ATOM 1926 C CA . ASP A 1 243 ? -2.772 9.838 10.593 1.00 68.81 243 ASP A CA 1
ATOM 1927 C C . ASP A 1 243 ? -2.525 10.701 11.835 1.00 68.81 243 ASP A C 1
ATOM 1929 O O . ASP A 1 243 ? -3.039 11.816 11.923 1.00 68.81 243 ASP A O 1
ATOM 1933 N N . TYR A 1 244 ? -1.842 10.151 12.847 1.00 67.44 244 TYR A N 1
ATOM 1934 C CA . TYR A 1 244 ? -1.725 10.684 14.225 1.00 67.44 244 TYR A CA 1
ATOM 1935 C C . TYR A 1 244 ? -3.026 10.797 15.035 1.00 67.44 244 TYR A C 1
ATOM 1937 O O . TYR A 1 244 ? -3.009 10.602 16.256 1.00 67.44 244 TYR A O 1
ATOM 1945 N N . ASP A 1 245 ? -4.131 11.095 14.368 1.00 75.00 245 ASP A N 1
ATOM 1946 C CA . ASP A 1 245 ? -5.481 11.131 14.900 1.00 75.00 245 ASP A CA 1
ATOM 1947 C C . ASP A 1 245 ? -6.294 9.993 14.293 1.00 75.00 245 ASP A C 1
ATOM 1949 O O . ASP A 1 245 ? -6.051 9.558 13.168 1.00 75.00 245 ASP A O 1
ATOM 1953 N N . LEU A 1 246 ? -7.274 9.516 15.048 1.00 79.69 246 LEU A N 1
ATOM 1954 C CA . LEU A 1 246 ? -8.190 8.473 14.621 1.00 79.69 246 LEU A CA 1
ATOM 1955 C C . LEU A 1 246 ? -9.550 9.104 14.352 1.00 79.69 246 LEU A C 1
ATOM 1957 O O . LEU A 1 246 ? -10.181 9.637 15.269 1.00 79.69 246 LEU A O 1
ATOM 1961 N N . ILE A 1 247 ? -10.005 9.019 13.107 1.00 81.44 247 ILE A N 1
ATOM 1962 C CA . ILE A 1 247 ? -11.312 9.516 12.689 1.00 81.44 247 ILE A CA 1
ATOM 1963 C C . ILE A 1 247 ? -12.108 8.358 12.106 1.00 81.44 247 ILE A C 1
ATOM 1965 O O . ILE A 1 247 ? -11.649 7.666 11.198 1.00 81.44 247 ILE A O 1
ATOM 1969 N N . TRP A 1 248 ? -13.336 8.170 12.577 1.00 83.88 248 TRP A N 1
ATOM 1970 C CA . TRP A 1 248 ? -14.286 7.313 11.880 1.00 83.88 248 TRP A CA 1
ATOM 1971 C C . TRP A 1 248 ? -15.676 7.926 11.845 1.00 83.88 248 TRP A C 1
ATOM 1973 O O . TRP A 1 248 ? -16.074 8.690 12.724 1.00 83.88 248 TRP A O 1
ATOM 1983 N N . VAL A 1 249 ? -16.406 7.574 10.796 1.00 79.25 249 VAL A N 1
ATOM 1984 C CA . VAL A 1 249 ? -17.716 8.126 10.463 1.00 79.25 249 VAL A CA 1
ATOM 1985 C C . VAL A 1 249 ? -18.745 7.010 10.564 1.00 79.25 249 VAL A C 1
ATOM 1987 O O . VAL A 1 249 ? -18.564 5.962 9.948 1.00 79.25 249 VAL A O 1
ATOM 1990 N N . THR A 1 250 ? -19.819 7.226 11.314 1.00 83.06 250 THR A N 1
ATOM 1991 C CA . THR A 1 250 ? -20.988 6.345 11.428 1.00 83.06 250 THR A CA 1
ATOM 1992 C C . THR A 1 250 ? -22.217 7.006 10.794 1.00 83.06 250 THR A C 1
ATOM 1994 O O . THR A 1 250 ? -22.130 8.091 10.208 1.00 83.06 250 THR A O 1
ATOM 1997 N N . GLU A 1 251 ? -23.381 6.353 10.855 1.00 76.44 251 GLU A N 1
ATOM 1998 C CA . GLU A 1 251 ? -24.648 6.964 10.437 1.00 76.44 251 GLU A CA 1
ATOM 1999 C C . GLU A 1 251 ? -25.054 8.077 11.424 1.00 76.44 251 GLU A C 1
ATOM 2001 O O . GLU A 1 251 ? -25.754 7.845 12.405 1.00 76.44 251 GLU A O 1
ATOM 2006 N N . GLY A 1 252 ? -24.595 9.302 11.150 1.00 71.12 252 GLY A N 1
ATOM 2007 C CA . GLY A 1 252 ? -24.961 10.522 11.881 1.00 71.12 252 GLY A CA 1
ATOM 2008 C C . GLY A 1 252 ? -23.916 11.041 12.876 1.00 71.12 252 GLY A C 1
ATOM 2009 O O . GLY A 1 252 ? -24.144 12.092 13.486 1.00 71.12 252 GLY A O 1
ATOM 2010 N N . GLN A 1 253 ? -22.783 10.346 13.053 1.00 76.69 253 GLN A N 1
ATOM 2011 C CA . GLN A 1 253 ? -21.690 10.771 13.939 1.00 76.69 253 GLN A CA 1
ATOM 2012 C C . GLN A 1 253 ? -20.291 10.562 13.332 1.00 76.69 253 GLN A C 1
ATOM 2014 O O . GLN A 1 253 ? -20.070 9.728 12.464 1.00 76.69 253 GLN A O 1
ATOM 2019 N N . THR A 1 254 ? -19.340 11.387 13.769 1.00 75.12 254 THR A N 1
ATOM 2020 C CA . THR A 1 254 ? -17.927 11.413 13.394 1.00 75.12 254 THR A CA 1
ATOM 2021 C C . THR A 1 254 ? -17.277 11.469 14.736 1.00 75.12 254 THR A C 1
ATOM 2023 O O . THR A 1 254 ? -17.477 12.405 15.522 1.00 75.12 254 THR A O 1
ATOM 2026 N N . HIS A 1 255 ? -16.520 10.426 14.983 1.00 76.56 255 HIS A N 1
ATOM 2027 C CA . HIS A 1 255 ? -15.735 10.286 16.173 1.00 76.56 255 HIS A CA 1
ATOM 2028 C C . HIS A 1 255 ? -14.321 10.660 15.785 1.00 76.56 255 HIS A C 1
ATOM 2030 O O . HIS A 1 255 ? -13.765 10.108 14.837 1.00 76.56 255 HIS A O 1
ATOM 2036 N N . MET A 1 256 ? -13.768 11.627 16.502 1.00 78.94 256 MET A N 1
ATOM 2037 C CA . MET A 1 256 ? -12.396 12.062 16.330 1.00 78.94 256 MET A CA 1
ATOM 2038 C C . MET A 1 256 ? -11.682 11.909 17.661 1.00 78.94 256 MET A C 1
ATOM 2040 O O . MET A 1 256 ? -12.050 12.522 18.666 1.00 78.94 256 MET A O 1
ATOM 2044 N N . TYR A 1 257 ? -10.640 11.096 17.658 1.00 74.56 257 TYR A N 1
ATOM 2045 C CA . TYR A 1 257 ? -9.746 10.921 18.784 1.00 74.56 257 TYR A CA 1
ATOM 2046 C C . TYR A 1 257 ? -8.387 11.477 18.391 1.00 74.56 257 TYR A C 1
ATOM 2048 O O . TYR A 1 257 ? -7.698 10.916 17.542 1.00 74.56 257 TYR A O 1
ATOM 2056 N N . SER A 1 258 ? -8.017 12.582 19.028 1.00 73.19 258 SER A N 1
ATOM 2057 C CA . SER A 1 258 ? -6.697 13.182 18.891 1.00 73.19 258 SER A CA 1
ATOM 2058 C C . SER A 1 258 ? -5.837 12.874 20.114 1.00 73.19 258 SER A C 1
ATOM 2060 O O . SER A 1 258 ? -6.368 12.504 21.164 1.00 73.19 258 SER A O 1
ATOM 2062 N N . ARG A 1 259 ? -4.511 13.049 20.006 1.00 63.56 259 ARG A N 1
ATOM 2063 C CA . ARG A 1 259 ? -3.529 12.776 21.079 1.00 63.56 259 ARG A CA 1
ATOM 2064 C C . ARG A 1 259 ? -3.937 13.293 22.465 1.00 63.56 259 ARG A C 1
ATOM 2066 O O . ARG A 1 259 ? -3.603 12.661 23.465 1.00 63.56 259 ARG A O 1
ATOM 2073 N N . ASP A 1 260 ? -4.669 14.401 22.540 1.00 58.75 260 ASP A N 1
ATOM 2074 C CA . ASP A 1 260 ? -4.998 15.031 23.821 1.00 58.75 260 ASP A CA 1
ATOM 2075 C C . ASP A 1 260 ? -6.490 15.019 24.179 1.00 58.75 260 ASP A C 1
ATOM 2077 O O . ASP A 1 260 ? -6.837 15.288 25.332 1.00 58.75 260 ASP A O 1
ATOM 2081 N N . LYS A 1 261 ? -7.393 14.758 23.224 1.00 61.59 261 LYS A N 1
ATOM 2082 C CA . LYS A 1 261 ? -8.837 14.984 23.400 1.00 61.59 261 LYS A CA 1
ATOM 2083 C C . LYS A 1 261 ? -9.679 14.060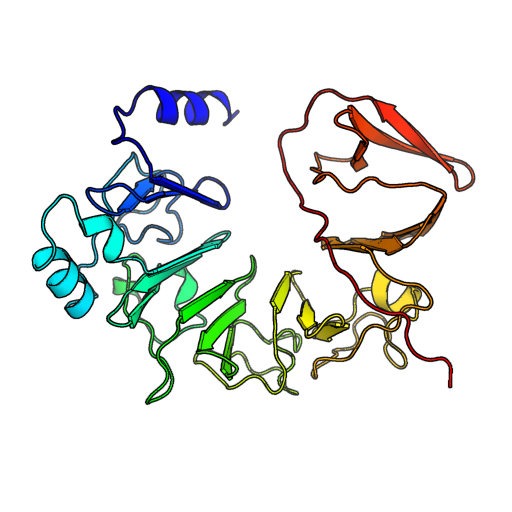 22.513 1.00 61.59 261 LYS A C 1
ATOM 2085 O O . LYS A 1 261 ? -9.333 13.802 21.363 1.00 61.59 261 LYS A O 1
ATOM 2090 N N . HIS A 1 262 ? -10.819 13.625 23.048 1.00 60.50 262 HIS A N 1
ATOM 2091 C CA . HIS A 1 262 ? -11.876 12.939 22.304 1.00 60.50 262 HIS A CA 1
ATOM 2092 C C . HIS A 1 262 ? -13.005 13.919 21.976 1.00 60.50 262 HIS A C 1
ATOM 2094 O O . HIS A 1 262 ? -13.459 14.661 22.851 1.00 60.50 262 HIS A O 1
ATOM 2100 N N . TYR A 1 263 ? -13.477 13.875 20.734 1.00 62.75 263 TYR A N 1
ATOM 2101 C CA . TYR A 1 263 ? -14.596 14.662 20.244 1.00 62.75 263 TYR A CA 1
ATOM 2102 C C . TYR A 1 263 ? -15.588 13.760 19.514 1.00 62.75 263 TYR A C 1
ATOM 2104 O O . TYR A 1 263 ? -15.212 12.905 18.715 1.00 62.75 263 TYR A O 1
ATOM 2112 N N . SER A 1 264 ? -16.872 13.980 19.769 1.00 57.81 264 SER A N 1
ATOM 2113 C CA . SER A 1 264 ? -17.961 13.404 18.985 1.00 57.81 264 SER A CA 1
ATOM 2114 C C . SER A 1 264 ? -18.849 14.552 18.543 1.00 57.81 264 SER A C 1
ATOM 2116 O O . SER A 1 264 ? -19.394 15.270 19.383 1.00 57.81 264 SER A O 1
ATOM 2118 N N . VAL A 1 265 ? -18.955 14.753 17.232 1.00 55.09 265 VAL A N 1
ATOM 2119 C CA . VAL A 1 265 ? -19.758 15.834 16.655 1.00 55.09 265 VAL A CA 1
ATOM 2120 C C . VAL A 1 265 ? -20.916 15.194 15.884 1.00 55.09 265 VAL A C 1
ATOM 2122 O O . VAL A 1 265 ? -20.666 14.291 15.084 1.00 55.09 265 VAL A O 1
ATOM 2125 N N . PRO A 1 266 ? -22.179 15.598 16.112 1.00 45.25 266 PRO A N 1
ATOM 2126 C CA . PRO A 1 266 ? -23.287 15.172 15.263 1.00 45.25 266 PRO A CA 1
ATOM 2127 C C . PRO A 1 266 ? -23.160 15.841 13.884 1.00 45.25 266 PRO A C 1
ATOM 2129 O O . PRO A 1 266 ? -23.170 17.066 13.797 1.00 45.25 266 PRO A O 1
ATOM 2132 N N . PHE A 1 267 ? -23.036 15.064 12.807 1.00 49.75 267 PHE A N 1
ATOM 2133 C CA . PHE A 1 267 ? -23.114 15.558 11.418 1.00 49.75 267 PHE A CA 1
ATOM 2134 C C . PHE A 1 267 ? -23.551 14.415 10.484 1.00 49.75 267 PHE A C 1
ATOM 2136 O O . PHE A 1 267 ? -23.274 13.239 10.716 1.00 49.75 267 PHE A O 1
ATOM 2143 N N . GLU A 1 268 ? -24.226 14.773 9.392 1.00 41.28 268 GLU A N 1
ATOM 2144 C CA . GLU A 1 268 ? -24.349 13.930 8.201 1.00 41.28 268 GLU A CA 1
ATOM 2145 C C . GLU A 1 268 ? -23.166 14.264 7.278 1.00 41.28 268 GLU A C 1
ATOM 2147 O O . GLU A 1 268 ? -23.195 15.284 6.588 1.00 41.28 268 GLU A O 1
ATOM 2152 N N . ALA A 1 269 ? -22.097 13.455 7.242 1.00 38.97 269 ALA A N 1
ATOM 2153 C CA . ALA A 1 269 ? -21.102 13.624 6.176 1.00 38.97 269 ALA A CA 1
ATOM 2154 C C . ALA A 1 269 ? -21.638 12.897 4.967 1.00 38.97 269 ALA A C 1
ATOM 2156 O O . ALA A 1 269 ? -21.740 11.671 4.939 1.00 38.97 269 ALA A O 1
ATOM 2157 N N . THR A 1 270 ? -21.881 13.663 3.917 1.00 37.59 270 THR A N 1
ATOM 2158 C CA . THR A 1 270 ? -21.728 13.102 2.585 1.00 37.59 270 THR A CA 1
ATOM 2159 C C . THR A 1 270 ? -20.224 13.051 2.324 1.00 37.59 270 THR A C 1
ATOM 2161 O O . THR A 1 270 ? -19.606 14.097 2.133 1.00 37.59 270 THR A O 1
ATOM 2164 N N . ILE A 1 271 ? -19.619 11.861 2.417 1.00 38.44 271 ILE A N 1
ATOM 2165 C CA . ILE A 1 271 ? -18.170 11.673 2.254 1.00 38.44 271 ILE A CA 1
ATOM 2166 C C . ILE A 1 271 ? -17.791 12.033 0.810 1.00 38.44 271 ILE A C 1
ATOM 2168 O O . ILE A 1 271 ? -18.011 11.257 -0.116 1.00 38.44 271 ILE A O 1
ATOM 2172 N N . PHE A 1 272 ? -17.207 13.214 0.626 1.00 35.03 272 PHE A N 1
ATOM 2173 C CA . PHE A 1 272 ? -16.403 13.566 -0.540 1.00 35.03 272 PHE A CA 1
ATOM 2174 C C . PHE A 1 272 ? -14.996 13.874 -0.016 1.00 35.03 272 PHE A C 1
ATOM 2176 O O . PHE A 1 272 ? -14.858 14.655 0.920 1.00 35.03 272 PHE A O 1
ATOM 2183 N N . GLY A 1 273 ? -13.976 13.198 -0.557 1.00 32.62 273 GLY A N 1
ATOM 2184 C CA . GLY A 1 273 ? -12.606 13.163 -0.020 1.00 32.62 273 GLY A CA 1
ATOM 2185 C C . GLY A 1 273 ? -12.075 14.509 0.507 1.00 32.62 273 GLY A C 1
ATOM 2186 O O . GLY A 1 273 ? -12.069 15.509 -0.211 1.00 32.62 273 GLY A O 1
ATOM 2187 N N . GLY A 1 274 ? -11.636 14.514 1.772 1.00 33.88 274 GLY A N 1
ATOM 2188 C CA . GLY A 1 274 ? -11.074 15.668 2.492 1.00 33.88 274 GLY A CA 1
ATOM 2189 C C . GLY A 1 274 ? -9.553 15.809 2.338 1.00 33.88 274 GLY A C 1
ATOM 2190 O O . GLY A 1 274 ? -8.906 14.953 1.746 1.00 33.88 274 GLY A O 1
ATOM 2191 N N . ARG A 1 275 ? -8.978 16.951 2.747 1.00 36.16 275 ARG A N 1
ATOM 2192 C CA . ARG A 1 275 ? -7.598 17.408 2.453 1.00 36.16 275 ARG A CA 1
ATOM 2193 C C . ARG A 1 275 ? -7.175 18.457 3.530 1.00 36.16 275 ARG A C 1
ATOM 2195 O O . ARG A 1 275 ? -7.979 19.342 3.799 1.00 36.16 275 ARG A O 1
ATOM 2202 N N . TRP A 1 276 ? -5.983 18.363 4.156 1.00 33.09 276 TRP A N 1
ATOM 2203 C CA . TRP A 1 276 ? -5.543 19.118 5.373 1.00 33.09 276 TRP A CA 1
ATOM 2204 C C . TRP A 1 276 ? -4.353 20.075 5.109 1.00 33.09 276 TRP A C 1
ATOM 2206 O O . TRP A 1 276 ? -3.490 19.733 4.305 1.00 33.09 276 TRP A O 1
ATOM 2216 N N . VAL A 1 277 ? -4.237 21.224 5.811 1.00 26.88 277 VAL A N 1
ATOM 2217 C CA . VAL A 1 277 ? -3.047 22.125 5.813 1.00 26.88 277 VAL A CA 1
ATOM 2218 C C . VAL A 1 277 ? -2.765 22.717 7.207 1.00 26.88 277 VAL A C 1
ATOM 2220 O O . VAL A 1 277 ? -3.669 23.124 7.921 1.00 26.88 277 VAL A O 1
ATOM 2223 N N . SER A 1 278 ? -1.469 22.779 7.540 1.00 29.00 278 SER A N 1
ATOM 2224 C CA . SER A 1 278 ? -0.794 23.353 8.719 1.00 29.00 278 SER A CA 1
ATOM 2225 C C . SER A 1 278 ? -1.639 24.077 9.781 1.00 29.00 278 SER A C 1
ATOM 2227 O O . SER A 1 278 ? -1.946 25.261 9.652 1.00 29.00 278 SER A O 1
ATOM 2229 N N . GLY A 1 279 ? -1.819 23.408 10.921 1.00 35.06 279 GLY A N 1
ATOM 2230 C CA . GLY A 1 279 ? -2.157 24.039 12.203 1.00 35.06 279 GLY A CA 1
ATOM 2231 C C . GLY A 1 279 ? -3.647 24.127 12.530 1.00 35.06 279 GLY A C 1
ATOM 2232 O O . GLY A 1 279 ? -3.965 24.456 13.671 1.00 35.06 279 GLY A O 1
ATOM 2233 N N . SER A 1 280 ? -4.521 23.760 11.590 1.00 38.50 280 SER A N 1
ATOM 2234 C CA . SER A 1 280 ? -5.979 23.780 11.740 1.00 38.50 280 SER A CA 1
ATOM 2235 C C . SER A 1 280 ? -6.629 22.666 10.905 1.00 38.50 280 SER A C 1
ATOM 2237 O O . SER A 1 280 ? -6.071 22.232 9.898 1.00 38.50 280 SER A O 1
ATOM 2239 N N . TRP A 1 281 ? -7.812 22.185 11.301 1.00 45.66 281 TRP A N 1
ATOM 2240 C CA . TRP A 1 281 ? -8.405 20.980 10.699 1.00 45.66 281 TRP A CA 1
ATOM 2241 C C . TRP A 1 281 ? -9.291 21.295 9.501 1.00 45.66 281 TRP A C 1
ATOM 2243 O O . TRP A 1 281 ? -10.375 21.814 9.708 1.00 45.66 281 TRP A O 1
ATOM 2253 N N . ALA A 1 282 ? -8.909 20.950 8.269 1.00 39.78 282 ALA A N 1
ATOM 2254 C CA . ALA A 1 282 ? -9.771 21.186 7.105 1.00 39.78 282 ALA A CA 1
ATOM 2255 C C . ALA A 1 282 ? -10.489 19.916 6.606 1.00 39.78 282 ALA 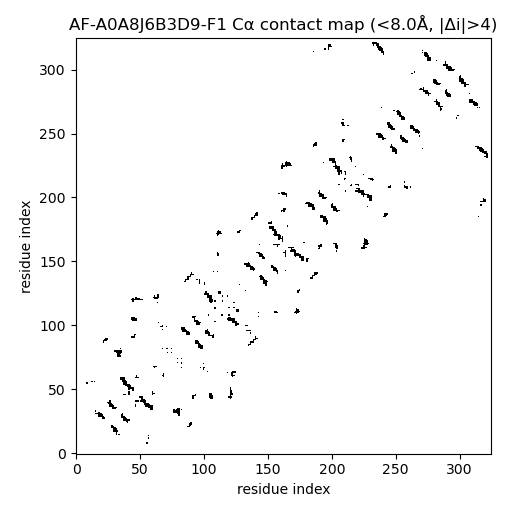A C 1
ATOM 2257 O O . ALA A 1 282 ? -9.857 18.879 6.414 1.00 39.78 282 ALA A O 1
ATOM 2258 N N . PHE A 1 283 ? -11.798 19.987 6.352 1.00 49.69 283 PHE A N 1
ATOM 2259 C CA . PHE A 1 283 ? -12.577 18.919 5.709 1.00 49.69 283 PHE A CA 1
ATOM 2260 C C . PHE A 1 283 ? -13.577 19.487 4.697 1.00 49.69 283 PHE A C 1
ATOM 2262 O O . PHE A 1 283 ? -13.995 20.639 4.807 1.00 49.69 283 PHE A O 1
ATOM 2269 N N . SER A 1 284 ? -13.938 18.699 3.676 1.00 39.84 284 SER A N 1
ATOM 2270 C CA . SER A 1 284 ? -14.924 19.120 2.676 1.00 39.84 284 SER A CA 1
ATOM 2271 C C . SER A 1 284 ? -16.299 18.540 2.982 1.00 39.84 284 SER A C 1
ATOM 2273 O O . SER A 1 284 ? -16.440 17.339 3.204 1.00 39.84 284 SER A O 1
ATOM 2275 N N . ILE A 1 285 ? -17.318 19.396 2.952 1.00 43.72 285 ILE A N 1
ATOM 2276 C CA . ILE A 1 285 ? -18.729 19.019 3.031 1.00 43.72 285 ILE A CA 1
ATOM 2277 C C . ILE A 1 285 ? -19.394 19.571 1.776 1.00 43.72 285 ILE A C 1
ATOM 2279 O O . ILE A 1 285 ? -19.318 20.769 1.505 1.00 43.72 285 ILE A O 1
ATOM 2283 N N . THR A 1 286 ? -20.039 18.718 0.976 1.00 43.28 286 THR A N 1
ATOM 2284 C CA . THR A 1 286 ? -20.786 19.146 -0.227 1.00 43.28 286 THR A CA 1
ATOM 2285 C C . THR A 1 286 ? -19.975 19.997 -1.230 1.00 43.28 286 THR A C 1
ATOM 2287 O O . THR A 1 286 ? -20.544 20.801 -1.962 1.00 43.28 286 THR A O 1
ATOM 2290 N N . GLY A 1 287 ? -18.645 19.834 -1.282 1.00 44.34 287 GLY A N 1
ATOM 2291 C CA . GLY A 1 287 ? -17.755 20.617 -2.153 1.00 44.34 287 GLY A CA 1
ATOM 2292 C C . GLY A 1 287 ? -17.305 21.976 -1.596 1.00 44.34 287 GLY A C 1
ATOM 2293 O O . GLY A 1 287 ? -16.541 22.665 -2.267 1.00 44.34 287 GLY A O 1
ATOM 2294 N N . GLN A 1 288 ? -17.727 22.348 -0.383 1.00 42.94 288 GLN A N 1
ATOM 2295 C CA . GLN A 1 288 ? -17.208 23.497 0.371 1.00 42.94 288 GLN A CA 1
ATOM 2296 C C . GLN A 1 288 ? -16.176 23.019 1.398 1.00 42.94 288 GLN A C 1
ATOM 2298 O O . GLN A 1 288 ? -16.299 21.907 1.914 1.00 42.94 288 GLN A O 1
ATOM 2303 N N . TRP A 1 289 ? -15.139 23.816 1.657 1.00 49.81 289 TRP A N 1
ATOM 2304 C CA . TRP A 1 289 ? -14.044 23.476 2.572 1.00 49.81 289 TRP A CA 1
ATOM 2305 C C . TRP A 1 289 ? -14.222 24.205 3.897 1.00 49.81 289 TRP A C 1
ATOM 2307 O O . TRP A 1 289 ? -14.508 25.396 3.898 1.00 49.81 289 TRP A O 1
ATOM 2317 N N . PHE A 1 290 ? -14.038 23.500 5.010 1.00 52.84 290 PHE A N 1
ATOM 2318 C CA . PHE A 1 290 ? -14.198 24.042 6.356 1.00 52.84 290 PHE A CA 1
ATOM 2319 C C . PHE A 1 290 ? -12.958 23.753 7.182 1.00 52.84 290 PHE A C 1
ATOM 2321 O O . PHE A 1 290 ? -12.578 22.596 7.293 1.00 52.84 290 PHE A O 1
ATOM 2328 N N . GLU A 1 291 ? -12.371 24.785 7.775 1.00 53.03 291 GLU A N 1
ATOM 2329 C CA . GLU A 1 291 ? -11.259 24.747 8.718 1.00 53.03 291 GLU A CA 1
ATOM 2330 C C . GLU A 1 291 ? -11.787 24.821 10.160 1.00 53.03 291 GLU A C 1
ATOM 2332 O O . GLU A 1 291 ? -12.544 25.726 10.497 1.00 53.03 291 GLU A O 1
ATOM 2337 N N . VAL A 1 292 ? -11.390 23.903 11.039 1.00 54.50 292 VAL A N 1
ATOM 2338 C CA . VAL A 1 292 ? -11.647 23.978 12.477 1.00 54.50 292 VAL A CA 1
ATOM 2339 C C . VAL A 1 292 ? -10.608 24.908 13.080 1.00 54.50 292 VAL A C 1
ATOM 2341 O O . VAL A 1 292 ? -9.440 24.535 13.226 1.00 54.50 292 VAL A O 1
ATOM 2344 N N . THR A 1 293 ? -11.042 26.114 13.426 1.00 47.78 293 THR A N 1
ATOM 2345 C CA . THR A 1 293 ? -10.185 27.203 13.914 1.00 47.78 293 THR A CA 1
ATOM 2346 C C . THR A 1 293 ? -10.052 27.226 15.433 1.00 47.78 293 THR A C 1
ATOM 2348 O O . THR A 1 293 ? -9.211 27.942 15.976 1.00 47.78 293 THR A O 1
ATOM 2351 N N . GLY A 1 294 ? -10.875 26.455 16.145 1.00 39.62 294 GLY A N 1
ATOM 2352 C CA . GLY A 1 294 ? -10.870 26.417 17.600 1.00 39.62 294 GLY A CA 1
ATOM 2353 C C . GLY A 1 294 ? -11.856 25.406 18.168 1.00 39.62 294 GLY A C 1
ATOM 2354 O O . GLY A 1 294 ? -12.715 24.876 17.467 1.00 39.62 294 GLY A O 1
ATOM 2355 N N . VAL A 1 295 ? -11.720 25.133 19.465 1.00 38.38 295 VAL A N 1
ATOM 2356 C CA . VAL A 1 295 ? -12.690 24.335 20.220 1.00 38.38 295 VAL A CA 1
ATOM 2357 C C . VAL A 1 295 ? -12.987 25.049 21.531 1.00 38.38 295 VAL A C 1
ATOM 2359 O O . VAL A 1 295 ? -12.095 25.193 22.371 1.00 38.38 295 VAL A O 1
ATOM 2362 N N . ALA A 1 296 ? -14.243 25.453 21.713 1.00 36.47 296 ALA A N 1
ATOM 2363 C CA . ALA A 1 296 ? -14.763 26.029 22.947 1.00 36.47 296 ALA A CA 1
ATOM 2364 C C . ALA A 1 296 ? -15.929 25.164 23.446 1.00 36.47 296 ALA A C 1
ATOM 2366 O O . ALA A 1 296 ? -16.807 24.789 22.674 1.00 36.47 296 ALA A O 1
ATOM 2367 N N . ASP A 1 297 ? -15.906 24.787 24.727 1.00 43.72 297 ASP A N 1
ATOM 2368 C CA . ASP A 1 297 ? -16.984 24.038 25.398 1.00 43.72 297 ASP A CA 1
ATOM 2369 C C . ASP A 1 297 ? -17.429 22.731 24.706 1.00 43.72 297 ASP A C 1
ATOM 2371 O O . ASP A 1 297 ? -18.586 22.323 24.783 1.00 43.72 297 ASP A O 1
ATOM 2375 N N . GLY A 1 298 ? -16.498 22.041 24.038 1.00 36.75 298 GLY A N 1
ATOM 2376 C CA . GLY A 1 298 ? -16.778 20.777 23.342 1.00 36.75 298 GLY A CA 1
ATOM 2377 C C . GLY A 1 298 ? -17.434 20.942 21.968 1.00 36.75 298 GLY A C 1
ATOM 2378 O O . GLY A 1 298 ? -17.794 19.943 21.351 1.00 36.75 298 GLY A O 1
ATOM 2379 N N . VAL A 1 299 ? -17.549 22.175 21.472 1.00 38.75 299 VAL A N 1
ATOM 2380 C CA . VAL A 1 299 ? -18.026 22.493 20.124 1.00 38.75 299 VAL A CA 1
ATOM 2381 C C . VAL A 1 299 ? -16.841 22.962 19.281 1.00 38.75 299 VAL A C 1
ATOM 2383 O O . VAL A 1 299 ? -16.089 23.852 19.684 1.00 38.75 299 VAL A O 1
ATOM 2386 N N . ALA A 1 300 ? -16.650 22.335 18.121 1.00 45.16 300 ALA A N 1
ATOM 2387 C CA . ALA A 1 300 ? -15.663 22.767 17.139 1.00 45.16 300 ALA A CA 1
ATOM 2388 C C . ALA A 1 300 ? -16.172 24.028 16.424 1.00 45.16 300 ALA A C 1
ATOM 2390 O O . ALA A 1 300 ? -17.262 24.019 15.853 1.00 45.16 300 ALA A O 1
ATOM 2391 N N . GLU A 1 301 ? -15.391 25.106 16.453 1.00 45.41 301 GLU A N 1
ATOM 2392 C CA . GLU A 1 301 ? -15.638 26.284 15.623 1.00 45.41 301 GLU A CA 1
ATOM 2393 C C . GLU A 1 301 ? -15.066 26.031 14.230 1.00 45.41 301 GLU A C 1
ATOM 2395 O O . GLU A 1 301 ? -13.888 25.699 14.095 1.00 45.41 301 GLU A O 1
ATOM 2400 N N . MET A 1 302 ? -15.906 26.178 13.206 1.00 49.00 302 MET A N 1
ATOM 2401 C CA . MET A 1 302 ? -15.556 25.934 11.809 1.00 49.00 302 MET A CA 1
ATOM 2402 C C . MET A 1 302 ? -15.673 27.216 10.988 1.00 49.00 302 MET A C 1
ATOM 2404 O O . MET A 1 302 ? -16.663 27.941 11.102 1.00 49.00 302 MET A O 1
ATOM 2408 N N . VAL A 1 303 ? -14.702 27.459 10.112 1.00 52.75 303 VAL A N 1
ATOM 2409 C CA . VAL A 1 303 ? -14.673 28.584 9.173 1.00 52.75 303 VAL A CA 1
ATOM 2410 C C . VAL A 1 303 ? -14.532 28.042 7.755 1.00 52.75 303 VAL A C 1
ATOM 2412 O O . VAL A 1 303 ? -13.694 27.188 7.498 1.00 52.75 303 VAL A O 1
ATOM 2415 N N . GLU A 1 304 ? -15.360 28.515 6.825 1.00 47.59 304 GLU A N 1
ATOM 2416 C CA . GLU A 1 304 ? -15.235 28.161 5.406 1.00 47.59 304 GLU A CA 1
ATOM 2417 C C . GLU A 1 304 ? -13.915 28.719 4.834 1.00 47.59 304 GLU A C 1
ATOM 2419 O O . GLU A 1 304 ? -13.594 29.888 5.060 1.00 47.59 304 GLU A O 1
ATOM 2424 N N . CYS A 1 305 ? -13.137 27.908 4.110 1.00 49.84 305 CYS A N 1
ATOM 2425 C CA . CYS A 1 305 ? -11.826 28.289 3.573 1.00 49.84 305 CYS A CA 1
ATOM 2426 C C . CYS A 1 305 ? -11.701 28.050 2.055 1.00 49.84 305 CYS A C 1
ATOM 2428 O O . CYS A 1 305 ? -12.442 27.270 1.458 1.00 49.84 305 CYS A O 1
ATOM 2430 N N . GLU A 1 306 ? -10.766 28.750 1.401 1.00 50.78 306 GLU A N 1
ATOM 2431 C CA . GLU A 1 306 ? -10.399 28.469 0.004 1.00 50.78 306 GLU A CA 1
ATOM 2432 C C . GLU A 1 306 ? -9.502 27.218 -0.078 1.00 50.78 306 GLU A C 1
ATOM 2434 O O . GLU A 1 306 ? -8.766 26.904 0.857 1.00 50.78 306 GLU A O 1
ATOM 2439 N N . ALA A 1 307 ? -9.587 26.482 -1.193 1.00 43.53 307 ALA A N 1
ATOM 2440 C CA . ALA A 1 307 ? -9.066 25.118 -1.333 1.00 43.53 307 ALA A CA 1
ATOM 2441 C C . ALA A 1 307 ? -7.586 24.943 -0.879 1.00 43.53 307 ALA A C 1
ATOM 2443 O O . ALA A 1 307 ? -6.702 25.613 -1.420 1.00 43.53 307 ALA A O 1
ATOM 2444 N N . PRO A 1 308 ? -7.292 24.013 0.055 1.00 41.19 308 PRO A N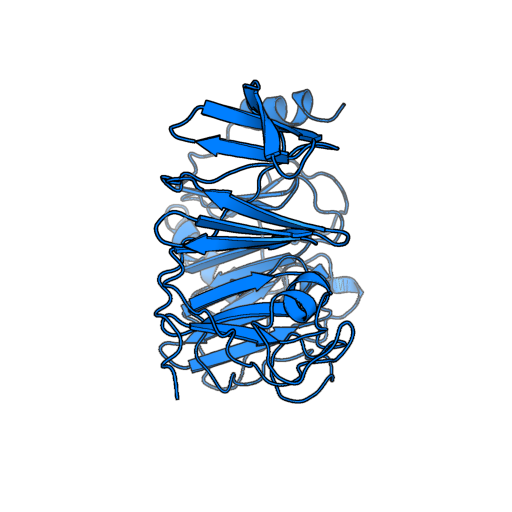 1
ATOM 2445 C CA . PRO A 1 308 ? -5.947 23.802 0.604 1.00 41.19 308 PRO A CA 1
ATOM 2446 C C . PRO A 1 308 ? -5.012 22.938 -0.274 1.00 41.19 308 PRO A C 1
ATOM 2448 O O . PRO A 1 308 ? -5.454 22.219 -1.169 1.00 41.19 308 PRO A O 1
ATOM 2451 N N . THR A 1 309 ? -3.702 22.984 0.020 1.00 36.41 309 THR A N 1
ATOM 2452 C CA . THR A 1 309 ? -2.568 22.449 -0.773 1.00 36.41 309 THR A CA 1
ATOM 2453 C C . THR A 1 309 ? -2.078 21.028 -0.430 1.00 36.41 309 THR A C 1
ATOM 2455 O O . THR A 1 309 ? -1.246 20.507 -1.170 1.00 36.41 309 THR A O 1
ATOM 2458 N N . LEU A 1 310 ? -2.564 20.365 0.631 1.00 39.72 310 LEU A N 1
ATOM 2459 C CA . LEU A 1 310 ? -2.198 18.969 0.961 1.00 39.72 310 LEU A CA 1
ATOM 2460 C C . LEU A 1 310 ? -3.429 18.110 1.279 1.00 39.72 310 LEU A C 1
ATOM 2462 O O . LEU A 1 310 ? -4.473 18.641 1.645 1.00 39.72 310 LEU A O 1
ATOM 2466 N N . HIS A 1 311 ? -3.363 16.796 1.047 1.00 41.56 311 HIS A N 1
ATOM 2467 C CA . HIS A 1 311 ? -4.540 15.992 0.706 1.00 41.56 311 HIS A CA 1
ATOM 2468 C C . HIS A 1 311 ? -4.607 14.634 1.435 1.00 41.56 311 HIS A C 1
ATOM 2470 O O . HIS A 1 311 ? -3.678 13.853 1.284 1.00 41.56 311 HIS A O 1
ATOM 2476 N N . TYR A 1 312 ? -5.698 14.338 2.166 1.00 45.59 312 TYR A N 1
ATOM 2477 C CA . TYR A 1 312 ? -5.856 13.141 3.016 1.00 45.59 312 TYR A CA 1
ATOM 2478 C C . TYR A 1 312 ? -7.231 12.476 2.849 1.00 45.59 312 TYR A C 1
ATOM 2480 O O . TYR A 1 312 ? -8.248 12.982 3.313 1.00 45.59 312 TYR A O 1
ATOM 2488 N N . GLU A 1 313 ? -7.277 11.317 2.200 1.00 56.53 313 GLU A N 1
ATOM 2489 C CA . GLU A 1 313 ? -8.527 10.636 1.854 1.00 56.53 313 GLU A CA 1
ATOM 2490 C C . GLU A 1 313 ? -9.167 9.932 3.069 1.00 56.53 313 GLU A C 1
ATOM 2492 O O . GLU A 1 313 ? -8.579 9.012 3.634 1.00 56.53 313 GLU A O 1
ATOM 2497 N N . ILE A 1 314 ? -10.399 10.316 3.452 1.00 63.12 314 ILE A N 1
ATOM 2498 C CA . ILE A 1 314 ? -11.244 9.450 4.295 1.00 63.12 314 ILE A CA 1
ATOM 2499 C C . ILE A 1 314 ? -11.577 8.227 3.458 1.00 63.12 314 ILE A C 1
ATOM 2501 O O . ILE A 1 314 ? -12.247 8.336 2.429 1.00 63.12 314 ILE A O 1
ATOM 2505 N N . ILE A 1 315 ? -11.129 7.067 3.918 1.00 68.94 315 ILE A N 1
ATOM 2506 C CA . ILE A 1 315 ? -11.314 5.821 3.199 1.00 68.94 315 ILE A CA 1
ATOM 2507 C C . ILE A 1 315 ? -12.764 5.384 3.407 1.00 68.94 315 ILE A C 1
ATOM 2509 O O . ILE A 1 315 ? -13.154 5.133 4.553 1.00 68.94 315 ILE A O 1
ATOM 2513 N N . PRO A 1 316 ? -13.583 5.303 2.340 1.00 69.75 316 PRO A N 1
ATOM 2514 C CA . PRO A 1 316 ? -14.924 4.768 2.466 1.00 69.75 316 PRO A CA 1
ATOM 2515 C C . PRO A 1 316 ? -14.812 3.300 2.865 1.00 69.75 316 PRO A C 1
ATOM 2517 O O . PRO A 1 316 ? -14.183 2.492 2.179 1.00 69.75 316 PRO A O 1
ATOM 2520 N N . VAL A 1 317 ? -15.425 2.965 3.991 1.00 76.94 317 VAL A N 1
ATOM 2521 C CA . VAL A 1 317 ? -15.519 1.596 4.497 1.00 76.94 317 VAL A CA 1
ATOM 2522 C C . VAL A 1 317 ? -16.987 1.272 4.713 1.00 76.94 317 VAL A C 1
ATOM 2524 O O . VAL A 1 317 ? -17.812 2.170 4.830 1.00 76.94 317 VAL A O 1
ATOM 2527 N N . ASP A 1 318 ? -17.351 -0.004 4.729 1.00 80.25 318 ASP A N 1
ATOM 2528 C CA . ASP A 1 318 ? -18.719 -0.400 5.061 1.00 80.25 318 ASP A CA 1
ATOM 2529 C C . ASP A 1 318 ? -18.692 -1.546 6.060 1.00 80.25 318 ASP A C 1
ATOM 2531 O O . ASP A 1 318 ? -18.953 -2.699 5.710 1.00 80.25 318 ASP A O 1
ATOM 2535 N N . VAL A 1 319 ? -18.313 -1.203 7.291 1.00 83.81 319 VAL A N 1
ATOM 2536 C CA . VAL A 1 319 ? -18.044 -2.149 8.378 1.00 83.81 319 VAL A CA 1
ATOM 2537 C C . VAL A 1 319 ? -19.288 -2.326 9.222 1.00 83.81 319 VAL A C 1
ATOM 2539 O O . VAL A 1 319 ? -19.846 -1.343 9.715 1.00 83.81 319 VAL A O 1
ATOM 2542 N N . ASP A 1 320 ? -19.720 -3.572 9.389 1.00 82.44 320 ASP A N 1
ATOM 2543 C CA . ASP A 1 320 ? -20.882 -3.892 10.211 1.00 82.44 320 ASP A CA 1
ATOM 2544 C C . ASP A 1 320 ? -20.551 -3.739 11.714 1.00 82.44 320 ASP A C 1
ATOM 2546 O O . ASP A 1 320 ? -19.400 -3.937 12.119 1.00 82.44 320 ASP A O 1
ATOM 2550 N N . PRO A 1 321 ? -21.538 -3.387 12.559 1.00 83.56 321 PRO A N 1
ATOM 2551 C CA . PRO A 1 321 ? -21.351 -3.347 14.005 1.00 83.56 321 PRO A CA 1
ATOM 2552 C C . PRO A 1 321 ? -20.843 -4.683 14.553 1.00 83.56 321 PRO A C 1
ATOM 2554 O O . PRO A 1 321 ? -21.226 -5.756 14.078 1.00 83.56 321 PRO A O 1
ATOM 2557 N N . TRP A 1 322 ? -20.032 -4.627 15.606 1.00 83.12 322 TRP A N 1
ATOM 2558 C CA . TRP A 1 322 ? -19.632 -5.827 16.328 1.00 83.12 322 TRP A CA 1
ATOM 2559 C C . TRP A 1 322 ? -20.857 -6.445 17.025 1.00 83.12 322 TRP A C 1
ATOM 2561 O O . TRP A 1 322 ? -21.576 -5.717 17.714 1.00 83.12 322 TRP A O 1
ATOM 2571 N N . PRO A 1 323 ? -21.116 -7.761 16.891 1.00 77.44 323 PRO A N 1
ATOM 2572 C CA . PRO A 1 323 ? -22.246 -8.390 17.564 1.00 77.44 323 PRO A CA 1
ATOM 2573 C C . PRO A 1 323 ? -22.074 -8.273 19.083 1.00 77.44 323 PRO A C 1
ATOM 2575 O O . PRO A 1 323 ? -21.072 -8.733 19.637 1.00 77.44 323 PRO A O 1
ATOM 2578 N N . GLU A 1 324 ? -23.036 -7.637 19.755 1.00 70.69 324 GLU A N 1
ATOM 2579 C CA . GLU A 1 324 ? -23.093 -7.625 21.219 1.00 70.69 324 GLU A CA 1
ATOM 2580 C C . GLU A 1 324 ? -23.210 -9.077 21.716 1.00 70.69 324 GLU A C 1
ATOM 2582 O O . GLU A 1 324 ? -24.064 -9.831 21.241 1.00 70.69 324 GLU A O 1
ATOM 2587 N N . GLN A 1 325 ? -22.302 -9.481 22.612 1.00 52.44 325 GLN A N 1
ATOM 2588 C CA . GLN A 1 325 ? -22.360 -10.773 23.308 1.00 52.44 325 GLN A CA 1
ATOM 2589 C C . GLN A 1 325 ? -23.218 -10.682 24.562 1.00 52.44 325 GLN A C 1
ATOM 2591 O O . GLN A 1 325 ? -23.081 -9.667 25.285 1.00 52.44 325 GLN A O 1
#

Nearest PDB structures (foldseek):
  6xzm-assembly2_B  TM=6.867E-01  e=1.716E-09  Arabidopsis thaliana
  6xzl-assembly1_A  TM=6.167E-01  e=4.793E-09  Arabidopsis thaliana
  1i2m-assembly2_D  TM=6.320E-01  e=2.427E-08  Homo sapiens
  5tbk-assembly2_I  TM=5.883E-01  e=3.740E-08  Homo sapiens
  8ux1-assembly1_L  TM=6.038E-01  e=3.432E-07  Homo sapiens

Radius of gyration: 21.23 Å; Cα contacts (8 Å, |Δi|>4): 785; chains: 1; bounding box: 50×49×57 Å

Solvent-accessible surface area (backbone atoms only — not comparable to full-atom values): 17504 Å² total; per-residue (Å²): 145,69,66,72,63,56,60,48,52,66,71,67,52,89,65,74,76,60,79,45,76,48,70,26,84,66,22,38,39,33,37,19,45,76,22,47,31,29,27,30,54,16,71,59,5,32,60,23,40,90,58,69,40,78,41,66,89,35,74,58,66,40,88,68,23,64,69,58,42,51,52,53,68,72,39,55,67,73,48,30,39,66,52,48,73,37,75,39,60,33,70,48,29,25,39,39,33,29,94,87,50,41,33,30,10,18,56,39,36,80,20,43,30,96,63,60,81,90,52,30,27,31,27,32,67,48,70,65,60,88,94,62,67,67,72,44,69,47,69,42,74,74,47,45,39,36,39,28,40,88,91,47,41,30,37,23,11,64,9,82,37,5,31,73,26,79,61,49,43,72,62,25,41,45,65,42,77,50,98,64,66,70,82,43,80,47,54,47,94,48,25,29,36,31,36,28,96,52,36,47,26,37,10,6,38,32,48,54,34,50,35,75,66,55,30,43,81,96,51,48,63,71,37,64,35,22,42,62,38,66,54,50,41,88,52,44,32,47,27,42,39,59,72,94,33,41,37,39,26,40,94,45,34,38,41,37,23,39,87,88,51,79,46,74,48,83,45,82,77,62,90,48,75,26,38,42,54,92,95,42,52,34,40,36,54,93,89,44,39,33,28,37,80,46,73,58,99,88,43,77,41,70,43,80,49,80,90,72,93,38,79,48,68,56,41,78,44,71,25,68,44,50,80,87,128

pLDDT: mean 77.8, std 19.29, range [26.88, 97.44]

InterPro domains:
  IPR009091 Regulator of chromosome condensation 1/beta-lactamase-inhibitor protein II [G3DSA:2.130.10.30] (14-185)
  IPR009091 Regulator of chromosome condensation 1/beta-lactamase-inhibitor protein II [SSF50985] (19-204)

Organism: NCBI:txid201153

Foldseek 3Di:
DPPVVLVVLVVPDPDAPFPDWDDADQKIWGQHLQAIWIFGACQQQQQFDLDGDTGRTDHRDAPQEVVLNVVCVPDDRRNNSQQFLEWDGYHHKIWTAGQVAIWIAQVLQQKQHPDDPSRSNHTHGGDAPPPDRFNYWADDHAFWIWTDDPQWIWIIGQQCFLQLQPLDRDHHSHIDTDPFDFPHWQDENFHIWGCGPLWTWIFGAQDQQLQVVCQAPPDHHRDGNNHGHTGAAQAWWFWWHDYQWTWTDGQQWIWIGHNPDTAIDGDDAPFDFAFDDPDWGWGDGPNWIWTQPDDDPRDTDIDTDDDDDGGGGGDGGGHHHDDDD

Sequence (325 aa):
MLDTDYHAALTRARMPRALEVYSAWFTLIARTPKGLWGWGACYNGELGFQSSGFVDPTRLTFPACPKVAELEASLPPWEKHRMVTDLSMERWQTFILTPVGIVAGADSTWYVGPVEEENRHLFHTVAVPAGFVPDHIMQDLYDTVILSMGDRQVISGDNRYGRLGLGHENEMTGFEELPFRVDRIIPDFSFNVFLSDRQLLFAGEVPRPIAQSGLLSGYSEGDKCLTATPLRFRERVKGFFCDYDLIWVTEGQTHMYSRDKHYSVPFEATIFGGRWVSGSWAFSITGQWFEVTGVADGVAEMVECEAPTLHYEIIPVDVDPWPEQ